Protein AF-A0A0B6YRT1-F1 (afdb_monomer_lite)

Sequence (205 aa):
NNITRLQVADVFASEQLQKNINEIREFANEVRSGGLKIYDGWTALNQSSNSIWSMILEDENLHDYYKYQNVTELLVPFSQISELVSRNYLRYRDSNNFLNVLGNHDNFLLRHLDKMVAEMKDVIDDSVLDTEFLKNNFLQLDVFHNEKGYEQVTQQATYNVFALFCDIGGTMALFLGASVLTLCELLDLGLHHAIYKLTHSDGIQ

Organism: NCBI:txid1028688

Structure (mmCIF, N/CA/C/O backbone):
data_AF-A0A0B6YRT1-F1
#
_entry.id   AF-A0A0B6YRT1-F1
#
loop_
_atom_site.group_PDB
_atom_site.id
_atom_site.type_symbol
_atom_site.label_atom_id
_atom_site.label_alt_id
_atom_site.label_comp_id
_atom_site.label_asym_id
_atom_site.label_entity_id
_atom_site.label_seq_id
_atom_site.pdbx_PDB_ins_code
_atom_site.Cartn_x
_atom_site.Cartn_y
_atom_site.Cartn_z
_atom_site.occupancy
_atom_site.B_iso_or_equiv
_atom_site.auth_seq_id
_atom_site.auth_comp_id
_atom_site.auth_asym_id
_atom_site.auth_atom_id
_atom_site.pdbx_PDB_model_num
ATOM 1 N N . ASN A 1 1 ? 5.432 -15.584 23.838 1.00 51.88 1 ASN A N 1
ATOM 2 C CA . ASN A 1 1 ? 4.894 -14.285 23.383 1.00 51.88 1 ASN A CA 1
ATOM 3 C C . ASN A 1 1 ? 3.656 -14.532 22.551 1.00 51.88 1 ASN A C 1
ATOM 5 O O . ASN A 1 1 ? 3.790 -15.102 21.479 1.00 51.88 1 ASN A O 1
ATOM 9 N N . ASN A 1 2 ? 2.476 -14.191 23.068 1.00 67.56 2 ASN A N 1
ATOM 10 C CA . ASN A 1 2 ? 1.218 -14.351 22.342 1.00 67.56 2 ASN A CA 1
ATOM 11 C C . ASN A 1 2 ? 0.798 -12.967 21.832 1.00 67.56 2 ASN A C 1
ATOM 13 O O . ASN A 1 2 ? 0.464 -12.108 22.643 1.00 67.56 2 ASN A O 1
ATOM 17 N N . ILE A 1 3 ? 0.928 -12.729 20.526 1.00 76.88 3 ILE A N 1
ATOM 18 C CA . ILE A 1 3 ? 0.565 -11.451 19.900 1.00 76.88 3 ILE A CA 1
ATOM 19 C C . ILE A 1 3 ? -0.940 -11.484 19.630 1.00 76.88 3 ILE A C 1
ATOM 21 O O . ILE A 1 3 ? -1.440 -12.451 19.054 1.00 76.88 3 ILE A O 1
ATOM 25 N N . THR A 1 4 ? -1.676 -10.461 20.062 1.00 85.56 4 THR A N 1
ATOM 26 C CA . THR A 1 4 ? -3.126 -10.390 19.828 1.00 85.56 4 THR A CA 1
ATOM 27 C C . THR A 1 4 ? -3.435 -9.880 18.420 1.00 85.56 4 THR A C 1
ATOM 29 O O . THR A 1 4 ? -2.633 -9.178 17.805 1.00 85.56 4 THR A O 1
ATOM 32 N N . ARG A 1 5 ? -4.628 -10.201 17.898 1.00 83.31 5 ARG A N 1
ATOM 33 C CA . ARG A 1 5 ? -5.081 -9.705 16.584 1.00 83.31 5 ARG A CA 1
ATOM 34 C C . ARG A 1 5 ? -5.070 -8.173 16.510 1.00 83.31 5 ARG A C 1
ATOM 36 O O . ARG A 1 5 ? -4.674 -7.632 15.488 1.00 83.31 5 ARG A O 1
ATOM 43 N N . LEU A 1 6 ? -5.419 -7.507 17.610 1.00 84.69 6 LEU A N 1
ATOM 44 C CA . LEU A 1 6 ? -5.379 -6.049 17.746 1.00 84.69 6 LEU A CA 1
ATOM 45 C C . LEU A 1 6 ? -3.964 -5.481 17.662 1.00 84.69 6 LEU A C 1
ATOM 47 O O . LEU A 1 6 ? -3.734 -4.530 16.932 1.00 84.69 6 LEU A O 1
ATOM 51 N N . GLN A 1 7 ? -2.996 -6.108 18.334 1.00 85.75 7 GLN A N 1
ATOM 52 C CA . GLN A 1 7 ? -1.596 -5.681 18.256 1.00 85.75 7 GLN A CA 1
ATOM 53 C C . GLN A 1 7 ? -1.036 -5.796 16.837 1.00 85.75 7 GLN A C 1
ATOM 55 O O . GLN A 1 7 ? -0.254 -4.953 16.411 1.00 85.75 7 GLN A O 1
ATOM 60 N N . VAL A 1 8 ? -1.429 -6.837 16.096 1.00 86.25 8 VAL A N 1
ATOM 61 C CA . VAL A 1 8 ? -1.070 -6.958 14.678 1.00 86.25 8 VAL A CA 1
ATOM 62 C C . VAL A 1 8 ? -1.741 -5.847 13.876 1.00 86.25 8 VAL A C 1
ATOM 64 O O . VAL A 1 8 ? -1.061 -5.161 13.117 1.00 86.25 8 VAL A O 1
ATOM 67 N N . ALA A 1 9 ? -3.043 -5.636 14.067 1.00 87.50 9 ALA A N 1
ATOM 68 C CA . ALA A 1 9 ? -3.795 -4.625 13.338 1.00 87.50 9 ALA A CA 1
ATOM 69 C C . ALA A 1 9 ? -3.224 -3.210 13.543 1.00 87.50 9 ALA A C 1
ATOM 71 O O . ALA A 1 9 ? -3.019 -2.502 12.559 1.00 87.50 9 ALA A O 1
ATOM 72 N N . ASP A 1 10 ? -2.848 -2.845 14.772 1.00 88.25 10 ASP A N 1
ATOM 73 C CA . ASP A 1 10 ? -2.193 -1.567 15.092 1.00 88.25 10 ASP A CA 1
ATOM 74 C C . ASP A 1 10 ? -0.885 -1.366 14.314 1.00 88.25 10 ASP A C 1
ATOM 76 O O . ASP A 1 10 ? -0.621 -0.284 13.786 1.00 88.25 10 ASP A O 1
ATOM 80 N N . VAL A 1 11 ? -0.065 -2.415 14.183 1.00 88.50 11 VAL A N 1
ATOM 81 C CA . VAL A 1 11 ? 1.175 -2.352 13.393 1.00 88.50 11 VAL A CA 1
ATOM 82 C C . VAL A 1 11 ? 0.866 -2.104 11.917 1.00 88.50 11 VAL A C 1
ATOM 84 O O . VAL A 1 11 ? 1.535 -1.288 11.280 1.00 88.50 11 VAL A O 1
ATOM 87 N N . PHE A 1 12 ? -0.159 -2.762 11.374 1.00 86.88 12 PHE A N 1
ATOM 88 C CA . PHE A 1 12 ? -0.580 -2.565 9.986 1.00 86.88 12 PHE A CA 1
ATOM 89 C C . PHE A 1 12 ? -1.245 -1.199 9.744 1.00 86.88 12 PHE A C 1
ATOM 91 O O . PHE A 1 12 ? -1.120 -0.640 8.657 1.0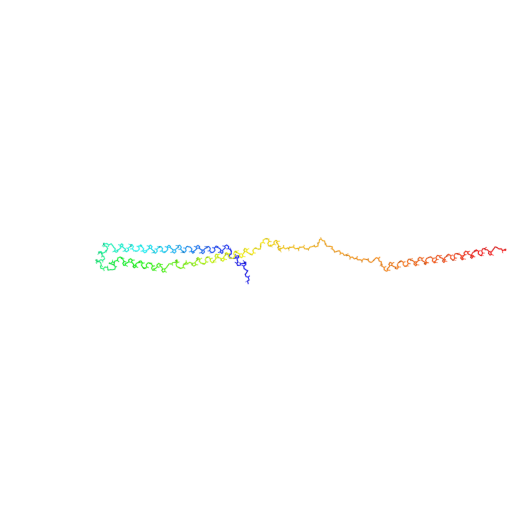0 86.88 12 PHE A O 1
ATOM 98 N N . ALA A 1 13 ? -1.919 -0.632 10.742 1.00 86.88 13 ALA A N 1
ATOM 99 C CA . ALA A 1 13 ? -2.519 0.696 10.655 1.00 86.88 13 ALA A CA 1
ATOM 100 C C . ALA A 1 13 ? -1.513 1.835 10.897 1.00 86.88 13 ALA A C 1
ATOM 102 O O . ALA A 1 13 ? -1.808 2.982 10.550 1.00 86.88 13 ALA A O 1
ATOM 103 N N . SER A 1 14 ? -0.334 1.523 11.448 1.00 91.56 14 SER A N 1
ATOM 104 C CA . SER A 1 14 ? 0.679 2.501 11.847 1.00 91.56 14 SER A CA 1
ATOM 105 C C . SER A 1 14 ? 1.127 3.437 10.716 1.00 91.56 14 SER A C 1
ATOM 107 O O . SER A 1 14 ? 1.276 3.044 9.554 1.00 91.56 14 SER A O 1
ATOM 109 N N . GLU A 1 15 ? 1.421 4.690 11.078 1.00 92.00 15 GLU A N 1
ATOM 110 C CA . GLU A 1 15 ? 1.955 5.692 10.145 1.00 92.00 15 GLU A CA 1
ATOM 111 C C . GLU A 1 15 ? 3.283 5.249 9.523 1.00 92.00 15 GLU A C 1
ATOM 113 O O . GLU A 1 15 ? 3.529 5.492 8.343 1.00 92.00 15 GLU A O 1
ATOM 118 N N . GLN A 1 16 ? 4.122 4.543 10.289 1.00 92.88 16 GLN A N 1
ATOM 119 C CA . GLN A 1 16 ? 5.404 4.041 9.802 1.00 92.88 16 GLN A CA 1
ATOM 120 C C . GLN A 1 16 ? 5.225 3.024 8.671 1.00 92.88 16 GLN A C 1
ATOM 122 O O . GLN A 1 16 ? 5.936 3.094 7.670 1.00 92.88 16 GLN A O 1
ATOM 127 N N . LEU A 1 17 ? 4.282 2.084 8.804 1.00 90.69 17 LEU A N 1
ATOM 128 C CA . LEU A 1 17 ? 4.034 1.098 7.755 1.00 90.69 17 LEU A CA 1
ATOM 129 C C . LEU A 1 17 ? 3.460 1.764 6.499 1.00 90.69 17 LEU A C 1
ATOM 131 O O . LEU A 1 17 ? 3.918 1.472 5.396 1.00 90.69 17 LEU A O 1
ATOM 135 N N . GLN A 1 18 ? 2.530 2.712 6.656 1.00 91.62 18 GLN A N 1
ATOM 136 C CA . GLN A 1 18 ? 2.009 3.489 5.525 1.00 91.62 18 GLN A CA 1
ATOM 137 C C . GLN A 1 18 ? 3.105 4.298 4.822 1.00 91.62 18 GLN A C 1
ATOM 139 O O . GLN A 1 18 ? 3.164 4.315 3.592 1.00 91.62 18 GLN A O 1
ATOM 144 N N . LYS A 1 19 ? 4.010 4.919 5.585 1.00 95.12 19 LYS A N 1
ATOM 145 C CA . LYS A 1 19 ? 5.176 5.621 5.043 1.00 95.12 19 LYS A CA 1
ATOM 146 C C . LYS A 1 19 ? 6.064 4.679 4.228 1.00 95.12 19 LYS A C 1
ATOM 148 O O . LYS A 1 19 ? 6.358 4.987 3.079 1.00 95.12 19 LYS A O 1
ATOM 153 N N . ASN A 1 20 ? 6.411 3.512 4.769 1.00 93.00 20 ASN A N 1
ATOM 154 C CA . ASN A 1 20 ? 7.234 2.525 4.064 1.00 93.00 20 ASN A CA 1
ATOM 155 C C . ASN A 1 20 ? 6.568 2.037 2.760 1.00 93.00 20 ASN A C 1
ATOM 157 O O . ASN A 1 20 ? 7.236 1.883 1.741 1.00 93.00 20 ASN A O 1
ATOM 161 N N . ILE A 1 21 ? 5.248 1.807 2.767 1.00 93.12 21 ILE A N 1
ATOM 162 C CA . ILE A 1 21 ? 4.493 1.435 1.556 1.00 93.12 21 ILE A CA 1
ATOM 163 C C . ILE A 1 21 ? 4.572 2.550 0.505 1.00 93.12 21 ILE A C 1
ATOM 165 O O . ILE A 1 21 ? 4.782 2.272 -0.678 1.00 93.12 21 ILE A O 1
ATOM 169 N N . ASN A 1 22 ? 4.431 3.808 0.925 1.00 94.12 22 ASN A N 1
ATOM 170 C CA . ASN A 1 22 ? 4.533 4.958 0.030 1.00 94.12 22 ASN A CA 1
ATOM 171 C C . ASN A 1 22 ? 5.944 5.112 -0.553 1.00 94.12 22 ASN A C 1
ATOM 173 O O . ASN A 1 22 ? 6.065 5.315 -1.757 1.00 94.12 22 ASN A O 1
ATOM 177 N N . GLU A 1 23 ? 6.996 4.928 0.245 1.00 95.75 23 GLU A N 1
ATOM 178 C CA . GLU A 1 23 ? 8.388 4.951 -0.231 1.00 95.75 23 GLU A CA 1
ATOM 179 C C . GLU A 1 23 ? 8.638 3.877 -1.305 1.00 95.75 23 GLU A C 1
ATOM 181 O O . GLU A 1 23 ? 9.228 4.158 -2.349 1.00 95.75 23 GLU A O 1
ATOM 186 N N . ILE A 1 24 ? 8.121 2.657 -1.111 1.00 92.00 24 ILE A N 1
ATOM 187 C CA . ILE A 1 24 ? 8.206 1.587 -2.120 1.00 92.00 24 ILE A CA 1
ATOM 188 C C . ILE A 1 24 ? 7.453 1.977 -3.399 1.00 92.00 24 ILE A C 1
ATOM 190 O O . ILE A 1 24 ? 7.932 1.718 -4.505 1.00 92.00 24 ILE A O 1
ATOM 194 N N . ARG A 1 25 ? 6.279 2.603 -3.268 1.00 93.31 25 ARG A N 1
ATOM 195 C CA . ARG A 1 25 ? 5.479 3.076 -4.406 1.00 93.31 25 ARG A CA 1
ATOM 196 C C . ARG A 1 25 ? 6.214 4.157 -5.200 1.00 93.31 25 ARG A C 1
ATOM 198 O O . ARG A 1 25 ? 6.220 4.108 -6.430 1.00 93.31 25 ARG A O 1
ATOM 205 N N . GLU A 1 26 ? 6.833 5.113 -4.518 1.00 93.81 26 GLU A N 1
ATOM 206 C CA . GLU A 1 26 ? 7.642 6.165 -5.137 1.00 93.81 26 GLU A CA 1
ATOM 207 C C . GLU A 1 26 ? 8.851 5.579 -5.865 1.00 93.81 26 GLU A C 1
ATOM 209 O O . GLU A 1 26 ? 9.038 5.860 -7.049 1.00 93.81 26 GLU A O 1
ATOM 214 N N . PHE A 1 27 ? 9.590 4.681 -5.212 1.00 91.50 27 PHE A N 1
ATOM 215 C CA . PHE A 1 27 ? 10.707 3.973 -5.828 1.00 91.50 27 PHE A CA 1
ATOM 216 C C . PHE A 1 27 ? 10.278 3.199 -7.083 1.00 91.50 27 PHE A C 1
ATOM 218 O O . PHE A 1 27 ? 10.896 3.332 -8.138 1.00 91.50 27 PHE A O 1
ATOM 225 N N . ALA A 1 28 ? 9.184 2.433 -7.022 1.00 89.50 28 ALA A N 1
ATOM 226 C CA . ALA A 1 28 ? 8.676 1.692 -8.178 1.00 89.50 28 ALA A CA 1
ATOM 227 C C . ALA A 1 28 ? 8.315 2.622 -9.351 1.00 89.50 28 ALA A C 1
ATOM 229 O O . ALA A 1 28 ? 8.616 2.325 -10.512 1.00 89.50 28 ALA A O 1
ATOM 230 N N . ASN A 1 29 ? 7.713 3.779 -9.058 1.00 89.69 29 ASN A N 1
ATOM 231 C CA . ASN A 1 29 ? 7.418 4.798 -10.062 1.00 89.69 29 ASN A CA 1
ATOM 232 C C . ASN A 1 29 ? 8.691 5.401 -10.669 1.00 89.69 29 ASN A C 1
ATOM 234 O O . ASN A 1 29 ? 8.750 5.601 -11.886 1.00 89.69 29 ASN A O 1
ATOM 238 N N . GLU A 1 30 ? 9.709 5.663 -9.851 1.00 91.06 30 GLU A N 1
ATOM 239 C CA . GLU A 1 30 ? 10.997 6.177 -10.307 1.00 91.06 30 GLU A CA 1
ATOM 240 C C . GLU A 1 30 ? 11.703 5.177 -11.224 1.00 91.06 30 GLU A C 1
ATOM 242 O O . GLU A 1 30 ? 12.105 5.549 -12.327 1.00 91.06 30 GLU A O 1
ATOM 247 N N . VAL A 1 31 ? 11.777 3.899 -10.840 1.00 88.25 31 VAL A N 1
ATOM 248 C CA . VAL A 1 31 ? 12.385 2.852 -11.675 1.00 88.25 31 VAL A CA 1
ATOM 249 C C . VAL A 1 31 ? 11.639 2.719 -13.005 1.00 88.25 31 VAL A C 1
ATOM 251 O O . VAL A 1 31 ? 12.273 2.590 -14.051 1.00 88.25 31 VAL A O 1
ATOM 254 N N . ARG A 1 32 ? 10.303 2.820 -13.010 1.00 88.25 32 ARG A N 1
ATOM 255 C CA . ARG A 1 32 ? 9.500 2.781 -14.244 1.00 88.25 32 ARG A CA 1
ATOM 256 C C . ARG A 1 32 ? 9.793 3.972 -15.156 1.00 88.25 32 ARG A C 1
ATOM 258 O O . ARG A 1 32 ? 10.016 3.798 -16.351 1.00 88.25 32 ARG A O 1
ATOM 265 N N . SER A 1 33 ? 9.832 5.175 -14.587 1.00 89.81 33 SER A N 1
ATOM 266 C CA . SER A 1 33 ? 10.186 6.404 -15.305 1.00 89.81 33 SER A CA 1
ATOM 267 C C . SER A 1 33 ? 11.617 6.345 -15.855 1.00 89.81 33 SER A C 1
ATOM 269 O O . SER A 1 33 ? 11.853 6.656 -17.022 1.00 89.81 33 SER A O 1
ATOM 271 N N . GLY A 1 34 ? 12.572 5.874 -15.052 1.00 89.88 34 GLY A N 1
ATOM 272 C CA . GLY A 1 34 ? 13.958 5.654 -15.463 1.00 89.88 34 GLY A CA 1
ATOM 273 C C . GLY A 1 34 ? 14.081 4.617 -16.581 1.00 89.88 34 GLY A C 1
ATOM 274 O O . GLY A 1 34 ? 14.783 4.854 -17.563 1.00 89.88 34 GLY A O 1
ATOM 275 N N . GLY A 1 35 ? 13.344 3.509 -16.483 1.00 88.81 35 GLY A N 1
ATOM 276 C CA . GLY A 1 35 ? 13.277 2.473 -17.513 1.00 88.81 35 GLY A CA 1
ATOM 277 C C . GLY A 1 35 ? 12.765 3.003 -18.854 1.00 88.81 35 GLY A C 1
ATOM 278 O O . GLY A 1 35 ? 13.361 2.701 -19.886 1.00 88.81 35 GLY A O 1
ATOM 279 N N . LEU A 1 36 ? 11.729 3.852 -18.846 1.00 89.56 36 LEU A N 1
ATOM 280 C CA . LEU A 1 36 ? 11.227 4.527 -20.052 1.00 89.56 36 LEU A CA 1
ATOM 281 C C . LEU A 1 36 ? 12.282 5.447 -20.671 1.00 89.56 36 LEU A C 1
ATOM 283 O O . LEU A 1 36 ? 12.538 5.361 -21.868 1.00 89.56 36 LEU A O 1
ATOM 287 N N . LYS A 1 37 ? 12.971 6.258 -19.858 1.00 91.12 37 LYS A N 1
ATOM 288 C CA . LYS A 1 37 ? 14.060 7.118 -20.349 1.00 91.12 37 LYS A CA 1
ATOM 289 C C . LYS A 1 37 ? 15.171 6.310 -21.023 1.00 91.12 37 LYS A C 1
ATOM 291 O O . LYS A 1 37 ? 15.682 6.721 -22.060 1.00 91.12 37 LYS A O 1
ATOM 296 N N . ILE A 1 38 ? 15.545 5.163 -20.453 1.00 89.88 38 ILE A N 1
ATOM 297 C CA . ILE A 1 38 ? 16.545 4.264 -21.049 1.00 89.88 38 ILE A CA 1
ATOM 298 C C . ILE A 1 38 ? 16.020 3.667 -22.362 1.00 89.88 38 ILE A C 1
ATOM 300 O O . ILE A 1 38 ? 16.751 3.629 -23.350 1.00 89.88 38 ILE A O 1
ATOM 304 N N . TYR A 1 39 ? 14.761 3.224 -22.391 1.00 90.56 39 TYR A N 1
ATOM 305 C CA . TYR A 1 39 ? 14.116 2.679 -23.587 1.00 90.56 39 TYR A CA 1
ATOM 306 C C . TYR A 1 39 ? 14.099 3.689 -24.748 1.00 90.56 39 TYR A C 1
ATOM 308 O O . TYR A 1 39 ? 14.484 3.359 -25.878 1.00 90.56 39 TYR A O 1
ATOM 316 N N . ASP A 1 40 ? 13.717 4.932 -24.458 1.00 91.56 40 ASP A N 1
ATOM 317 C CA . ASP A 1 40 ? 13.717 6.034 -25.419 1.00 91.56 40 ASP A CA 1
ATOM 318 C C . ASP A 1 40 ? 15.145 6.382 -25.852 1.00 91.56 40 ASP A C 1
ATOM 320 O O . ASP A 1 40 ? 15.405 6.560 -27.041 1.00 91.56 40 ASP A O 1
ATOM 324 N N . GLY A 1 41 ? 16.100 6.380 -24.915 1.00 92.00 41 GLY A N 1
ATOM 325 C CA . GLY A 1 41 ? 17.520 6.599 -25.188 1.00 92.00 41 GLY A CA 1
ATOM 326 C C . GLY A 1 41 ? 18.109 5.585 -26.172 1.00 92.00 41 GLY A C 1
ATOM 327 O O . GLY A 1 41 ? 18.769 5.975 -27.133 1.00 92.00 41 GLY A O 1
ATOM 328 N N . TRP A 1 42 ? 17.827 4.289 -26.004 1.00 92.06 42 TRP A N 1
ATOM 329 C CA . TRP A 1 42 ? 18.239 3.255 -26.964 1.00 92.06 42 TRP A CA 1
ATOM 330 C C . TRP A 1 42 ? 17.611 3.449 -28.344 1.00 92.06 42 TRP A C 1
ATOM 332 O O . TRP A 1 42 ? 18.270 3.244 -29.364 1.00 92.06 42 TRP A O 1
ATOM 342 N N . THR A 1 43 ? 16.344 3.859 -28.381 1.00 91.38 43 THR A N 1
ATOM 343 C CA . THR A 1 43 ? 15.629 4.129 -29.633 1.00 91.38 43 THR A CA 1
ATOM 344 C C . THR A 1 43 ? 16.236 5.333 -30.360 1.00 91.38 43 THR A C 1
ATOM 346 O O . THR A 1 43 ? 16.494 5.255 -31.562 1.00 91.38 43 THR A O 1
ATOM 349 N N . ALA A 1 44 ? 16.556 6.404 -29.630 1.00 94.50 44 ALA A N 1
ATOM 350 C CA . ALA A 1 44 ? 17.250 7.572 -30.160 1.00 94.50 44 ALA A CA 1
ATOM 351 C C . ALA A 1 44 ? 18.670 7.231 -30.643 1.00 94.50 44 ALA A C 1
ATOM 353 O O . ALA A 1 44 ? 19.071 7.659 -31.721 1.00 94.50 44 ALA A O 1
ATOM 354 N N . LEU A 1 45 ? 19.423 6.410 -29.901 1.00 94.25 45 LEU A N 1
ATOM 355 C CA . LEU A 1 45 ? 20.750 5.950 -30.323 1.00 94.25 45 LEU A CA 1
ATOM 356 C C . LEU A 1 45 ? 20.698 5.140 -31.620 1.00 94.25 45 LEU A C 1
ATOM 358 O O . LEU A 1 45 ? 21.549 5.335 -32.485 1.00 94.25 45 LEU A O 1
ATOM 362 N N . ASN A 1 46 ? 19.694 4.275 -31.783 1.00 94.19 46 ASN A N 1
ATOM 363 C CA . ASN A 1 46 ? 19.491 3.547 -33.032 1.00 94.19 46 ASN A CA 1
ATOM 364 C C . ASN A 1 46 ? 19.240 4.504 -34.211 1.00 94.19 46 ASN A C 1
ATOM 366 O O . ASN A 1 46 ? 19.828 4.346 -35.279 1.00 94.19 46 ASN A O 1
ATOM 370 N N . GLN A 1 47 ? 18.390 5.518 -34.024 1.00 94.50 47 GLN A N 1
ATOM 371 C CA . GLN A 1 47 ? 18.109 6.524 -35.056 1.00 94.50 47 GLN A CA 1
ATOM 372 C C . GLN A 1 47 ? 19.363 7.329 -35.416 1.00 94.50 47 GLN A C 1
ATOM 374 O O . GLN A 1 47 ? 19.696 7.449 -36.594 1.00 94.50 47 GLN A O 1
ATOM 379 N N . SER A 1 48 ? 20.101 7.810 -34.413 1.00 95.44 48 SER A N 1
ATOM 380 C CA . SER A 1 48 ? 21.356 8.538 -34.615 1.00 95.44 48 SER A CA 1
ATOM 381 C C . SER A 1 48 ? 22.409 7.681 -35.316 1.00 95.44 48 SER A C 1
ATOM 383 O O . SER A 1 48 ? 23.058 8.152 -36.243 1.00 95.44 48 SER A O 1
ATOM 385 N N . SER A 1 49 ? 22.557 6.409 -34.931 1.00 94.38 49 SER A N 1
ATOM 386 C CA . SER A 1 49 ? 23.493 5.492 -35.586 1.00 94.38 49 SER A CA 1
ATOM 387 C C . SER A 1 49 ? 23.116 5.249 -37.046 1.00 94.38 49 SER A C 1
ATOM 389 O O . SER A 1 49 ? 23.980 5.357 -37.910 1.00 94.38 49 SER A O 1
ATOM 391 N N . ASN A 1 50 ? 21.836 4.999 -37.344 1.00 94.44 50 ASN A N 1
ATOM 392 C CA . ASN A 1 50 ? 21.359 4.875 -38.723 1.00 94.44 50 ASN A CA 1
ATOM 393 C C . ASN A 1 50 ? 21.634 6.144 -39.542 1.00 94.44 50 ASN A C 1
ATOM 395 O O . ASN A 1 50 ? 22.094 6.038 -40.673 1.00 94.44 50 ASN A O 1
ATOM 399 N N . SER A 1 51 ? 21.409 7.328 -38.966 1.00 94.06 51 SER A N 1
ATOM 400 C CA . SER A 1 51 ? 21.697 8.601 -39.636 1.00 94.06 51 SER A CA 1
ATOM 401 C C . SER A 1 51 ? 23.190 8.805 -39.902 1.00 94.06 51 SER A C 1
ATOM 403 O O . SER A 1 51 ? 23.550 9.360 -40.933 1.00 94.06 51 SER A O 1
ATOM 405 N N . ILE A 1 52 ? 24.071 8.381 -38.992 1.00 92.50 52 ILE A N 1
ATOM 406 C CA . ILE A 1 52 ? 25.523 8.441 -39.214 1.00 92.50 52 ILE A CA 1
ATOM 407 C C . ILE A 1 52 ? 25.917 7.476 -40.336 1.00 92.50 52 ILE A C 1
ATOM 409 O O . ILE A 1 52 ? 26.685 7.840 -41.222 1.00 92.50 52 ILE A O 1
ATOM 413 N N . TRP A 1 53 ? 25.369 6.259 -40.334 1.00 91.44 53 TRP A N 1
ATOM 414 C CA . TRP A 1 53 ? 25.647 5.277 -41.380 1.00 91.44 53 TRP A CA 1
ATOM 415 C C . TRP A 1 53 ? 25.144 5.712 -42.754 1.00 91.44 53 TRP A C 1
ATOM 417 O O . TRP A 1 53 ? 25.846 5.469 -43.733 1.00 91.44 53 TRP A O 1
ATOM 427 N N . SER A 1 54 ? 23.993 6.384 -42.844 1.00 92.81 54 SER A N 1
ATOM 428 C CA . SER A 1 54 ? 23.521 6.934 -44.119 1.00 92.81 54 SER A CA 1
ATOM 429 C C . SER A 1 54 ? 24.466 8.025 -44.621 1.00 92.81 54 SER A C 1
ATOM 431 O O . SER A 1 54 ? 24.873 7.988 -45.773 1.00 92.81 54 SER A O 1
ATOM 433 N N . MET A 1 55 ? 24.921 8.930 -43.744 1.00 89.88 55 MET A N 1
ATOM 434 C CA . MET A 1 55 ? 25.907 9.957 -44.109 1.00 89.88 55 MET A CA 1
ATOM 435 C C . MET A 1 55 ? 27.228 9.361 -44.609 1.00 89.88 55 MET A C 1
ATOM 437 O O . MET A 1 55 ? 27.817 9.904 -45.531 1.00 89.88 55 MET A O 1
ATOM 441 N N . ILE A 1 56 ? 27.705 8.261 -44.019 1.00 88.31 56 ILE A N 1
ATOM 442 C CA . ILE A 1 56 ? 28.977 7.632 -44.416 1.00 88.31 56 ILE A CA 1
ATOM 443 C C . ILE A 1 56 ? 28.845 6.869 -45.740 1.00 88.31 56 ILE A C 1
ATOM 445 O O . ILE A 1 56 ? 29.744 6.926 -46.574 1.00 88.31 56 ILE A O 1
ATOM 449 N N . LEU A 1 57 ? 27.758 6.111 -45.912 1.00 87.25 57 LEU A N 1
ATOM 450 C CA . LEU A 1 57 ? 27.612 5.166 -47.025 1.00 87.25 57 LEU A CA 1
ATOM 451 C C . LEU A 1 57 ? 26.982 5.788 -48.274 1.00 87.25 57 LEU A C 1
ATOM 453 O O . LEU A 1 57 ? 27.185 5.272 -49.372 1.00 87.25 57 LEU A O 1
ATOM 457 N N . GLU A 1 58 ? 26.218 6.869 -48.120 1.00 87.06 58 GLU A N 1
ATOM 458 C CA . GLU A 1 58 ? 25.542 7.559 -49.226 1.00 87.06 58 GLU A CA 1
ATOM 459 C C . GLU A 1 58 ? 26.311 8.804 -49.715 1.00 87.06 58 GLU A C 1
ATOM 461 O O . GLU A 1 58 ? 25.876 9.449 -50.667 1.00 87.06 58 GLU A O 1
ATOM 466 N N . ASP A 1 59 ? 27.462 9.139 -49.114 1.00 89.81 59 ASP A N 1
ATOM 467 C CA . ASP A 1 59 ? 28.332 10.231 -49.577 1.00 89.81 59 ASP A CA 1
ATOM 468 C C . ASP A 1 59 ? 29.150 9.811 -50.810 1.00 89.81 59 ASP A C 1
ATOM 470 O O . ASP A 1 59 ? 29.993 8.908 -50.771 1.00 89.81 59 ASP A O 1
ATOM 474 N N . GLU A 1 60 ? 28.908 10.513 -51.917 1.00 82.25 60 GLU A N 1
ATOM 475 C CA . GLU A 1 60 ? 29.527 10.280 -53.222 1.00 82.25 60 GLU A CA 1
ATOM 476 C C . GLU A 1 60 ? 31.063 10.419 -53.193 1.00 82.25 60 GLU A C 1
ATOM 478 O O . GLU A 1 60 ? 31.767 9.606 -53.792 1.00 82.25 60 GLU A O 1
ATOM 483 N N . ASN A 1 61 ? 31.609 11.378 -52.435 1.00 84.62 61 ASN A N 1
ATOM 484 C CA . ASN A 1 61 ? 33.058 11.608 -52.371 1.00 84.62 61 ASN A CA 1
ATOM 485 C C . ASN A 1 61 ? 33.777 10.487 -51.612 1.00 84.62 61 ASN A C 1
ATOM 487 O O . ASN A 1 61 ? 34.891 10.086 -51.963 1.00 84.62 61 ASN A O 1
ATOM 491 N N . LEU A 1 62 ? 33.145 9.987 -50.549 1.00 84.00 62 LEU A N 1
ATOM 492 C CA . LEU A 1 62 ? 33.669 8.883 -49.750 1.00 84.00 62 LEU A CA 1
ATOM 493 C C . LEU A 1 62 ? 33.602 7.565 -50.525 1.00 84.00 62 LEU A C 1
ATOM 495 O O . LEU A 1 62 ? 34.537 6.766 -50.461 1.00 84.00 62 LEU A O 1
ATOM 499 N N . HIS A 1 63 ? 32.550 7.368 -51.319 1.00 84.94 63 HIS A N 1
ATOM 500 C CA . HIS A 1 63 ? 32.372 6.175 -52.137 1.00 84.94 63 HIS A CA 1
ATOM 501 C C . HIS A 1 63 ? 33.518 5.961 -53.144 1.00 84.94 63 HIS A C 1
ATOM 503 O O . HIS A 1 63 ? 34.070 4.858 -53.245 1.00 84.94 63 HIS A O 1
ATOM 509 N N . ASP A 1 64 ? 33.926 7.016 -53.853 1.00 85.31 64 ASP A N 1
ATOM 510 C CA . ASP A 1 64 ? 35.053 6.961 -54.792 1.00 85.31 64 ASP A CA 1
ATOM 511 C C . ASP A 1 64 ? 36.394 6.748 -54.077 1.00 85.31 64 ASP A C 1
ATOM 513 O O . ASP A 1 64 ? 37.245 5.980 -54.542 1.00 85.31 64 ASP A O 1
ATOM 517 N N . TYR A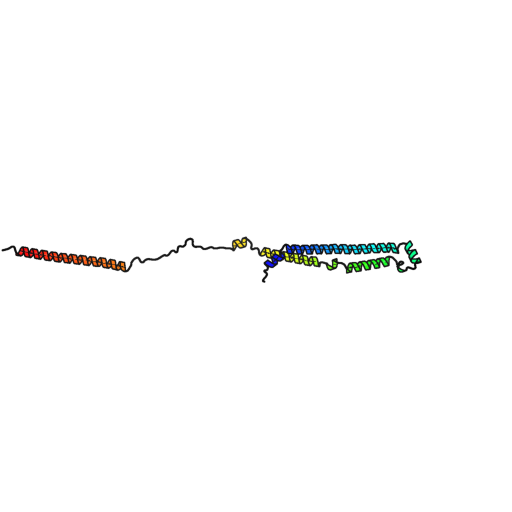 1 65 ? 36.567 7.349 -52.897 1.00 85.44 65 TYR A N 1
ATOM 518 C CA . TYR A 1 65 ? 37.740 7.129 -52.055 1.00 85.44 65 TYR A CA 1
ATOM 519 C C . TYR A 1 65 ? 37.856 5.669 -51.581 1.00 85.44 65 TYR A C 1
ATOM 521 O O . TYR A 1 65 ? 38.937 5.077 -51.660 1.00 85.44 65 TYR A O 1
ATOM 529 N N . TYR A 1 66 ? 36.757 5.052 -51.136 1.00 85.94 66 TYR A N 1
ATOM 530 C CA . TYR A 1 66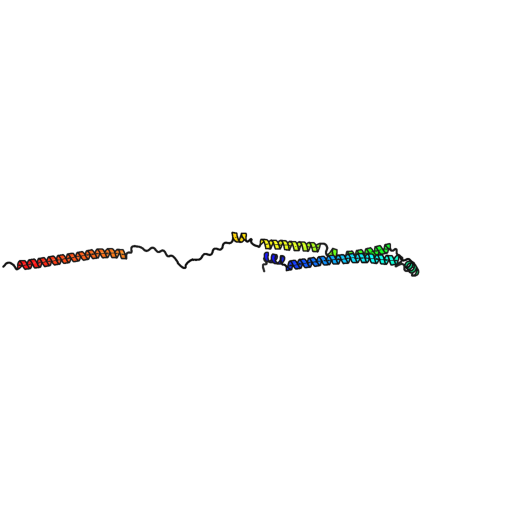 ? 36.744 3.653 -50.691 1.00 85.94 66 TYR A CA 1
ATOM 531 C C . TYR A 1 66 ? 37.068 2.676 -51.822 1.00 85.94 66 TYR A C 1
ATOM 533 O O . TYR A 1 66 ? 37.813 1.717 -51.605 1.00 85.94 66 TYR A O 1
ATOM 541 N N . LYS A 1 67 ? 36.587 2.950 -53.043 1.00 85.62 67 LYS A N 1
ATOM 542 C CA . LYS A 1 67 ? 36.969 2.195 -54.247 1.00 85.62 67 LYS A CA 1
ATOM 543 C C . LYS A 1 67 ? 38.465 2.288 -54.529 1.00 85.62 67 LYS A C 1
ATOM 545 O O . LYS A 1 67 ? 39.090 1.270 -54.811 1.00 85.62 67 LYS A O 1
ATOM 550 N N . TYR A 1 68 ? 39.046 3.483 -54.420 1.00 88.56 68 TYR A N 1
ATOM 551 C CA . TYR A 1 68 ? 40.481 3.689 -54.627 1.00 88.56 68 TYR A CA 1
ATOM 552 C C . TYR A 1 68 ? 41.341 2.967 -53.574 1.00 88.56 68 TYR A C 1
ATOM 554 O O . TYR A 1 68 ? 42.356 2.365 -53.915 1.00 88.56 68 TYR A O 1
ATOM 562 N N . GLN A 1 69 ? 40.922 2.981 -52.304 1.00 88.69 69 GLN A N 1
ATOM 563 C CA . GLN A 1 69 ? 41.622 2.317 -51.191 1.00 88.69 69 GLN A CA 1
ATOM 564 C C . GLN A 1 69 ? 41.341 0.807 -51.081 1.00 88.69 69 GLN A C 1
ATOM 566 O O . GLN A 1 69 ? 41.864 0.153 -50.180 1.00 88.69 69 GLN A O 1
ATOM 571 N N . ASN A 1 70 ? 40.527 0.239 -51.978 1.00 87.62 70 ASN A N 1
ATOM 572 C CA . ASN A 1 70 ? 40.125 -1.170 -51.965 1.00 87.62 70 ASN A CA 1
ATOM 573 C C . ASN A 1 70 ? 39.413 -1.603 -50.658 1.00 87.62 70 ASN A C 1
ATOM 575 O O . ASN A 1 70 ? 39.544 -2.745 -50.215 1.00 87.62 70 ASN A O 1
ATOM 579 N N . VAL A 1 71 ? 38.657 -0.690 -50.029 1.00 85.31 71 VAL A N 1
ATOM 580 C CA . VAL A 1 71 ? 37.892 -0.953 -48.797 1.00 85.31 71 VAL A CA 1
ATOM 581 C C . VAL A 1 71 ? 36.503 -1.466 -49.167 1.00 85.31 71 VAL A C 1
ATOM 583 O O . VAL A 1 71 ? 35.591 -0.695 -49.450 1.00 85.31 71 VAL A O 1
ATOM 586 N N . THR A 1 72 ? 36.323 -2.786 -49.160 1.00 83.81 72 THR A N 1
ATOM 587 C CA . THR A 1 72 ? 35.060 -3.423 -49.572 1.00 83.81 72 THR A CA 1
ATOM 588 C C . THR A 1 72 ? 33.959 -3.363 -48.511 1.00 83.81 72 THR A C 1
ATOM 590 O O . THR A 1 72 ? 32.783 -3.430 -48.852 1.00 83.81 72 THR A O 1
ATOM 593 N N . GLU A 1 73 ? 34.317 -3.217 -47.232 1.00 82.62 73 GLU A N 1
ATOM 594 C CA . GLU A 1 73 ? 33.369 -3.205 -46.102 1.00 82.62 73 GLU A CA 1
ATOM 595 C C . GLU A 1 73 ? 32.426 -1.991 -46.112 1.00 82.62 73 GLU A C 1
ATOM 597 O O . GLU A 1 73 ? 31.290 -2.090 -45.654 1.00 82.62 73 GLU A O 1
ATOM 602 N N . LEU A 1 74 ? 32.873 -0.862 -46.672 1.00 82.75 74 LEU A N 1
ATOM 603 C CA . LEU A 1 74 ? 32.122 0.400 -46.733 1.00 82.75 74 LEU A CA 1
ATOM 604 C C . LEU A 1 74 ? 31.425 0.627 -48.086 1.00 82.75 74 LEU A C 1
ATOM 606 O O . LEU A 1 74 ? 30.828 1.673 -48.308 1.00 82.75 74 LEU A O 1
ATOM 610 N N . LEU A 1 75 ? 31.479 -0.355 -48.993 1.00 83.62 75 LEU A N 1
ATOM 611 C CA . LEU A 1 75 ? 30.790 -0.325 -50.292 1.00 83.62 75 LEU A CA 1
ATOM 612 C C . LEU A 1 75 ? 29.459 -1.103 -50.270 1.00 83.62 75 LEU A C 1
ATOM 614 O O . LEU A 1 75 ? 28.847 -1.337 -51.313 1.00 83.62 75 LEU A O 1
ATOM 618 N N . VAL A 1 76 ? 29.020 -1.531 -49.083 1.00 85.69 76 VAL A N 1
ATOM 619 C CA . VAL A 1 76 ? 27.773 -2.275 -48.867 1.00 85.69 76 VAL A CA 1
ATOM 620 C C . VAL A 1 76 ? 26.568 -1.322 -48.941 1.00 85.69 76 VAL A C 1
ATOM 622 O O . VAL A 1 76 ? 26.654 -0.202 -48.436 1.00 85.69 76 VAL A O 1
ATOM 625 N N . PRO A 1 77 ? 25.418 -1.741 -49.511 1.00 89.44 77 PRO A N 1
ATOM 626 C CA . PRO A 1 77 ? 24.214 -0.914 -49.525 1.00 89.44 77 PRO A CA 1
ATOM 627 C C . PRO A 1 77 ? 23.755 -0.522 -48.113 1.00 89.44 77 PRO A C 1
ATOM 629 O O . PRO A 1 77 ? 23.631 -1.386 -47.238 1.00 89.44 77 PRO A O 1
ATOM 632 N N . PHE A 1 78 ? 23.408 0.756 -47.917 1.00 89.69 78 PHE A N 1
ATOM 633 C CA . PHE A 1 78 ? 22.928 1.281 -46.631 1.00 89.69 78 PHE A CA 1
ATOM 634 C C . PHE A 1 78 ? 21.747 0.480 -46.063 1.00 89.69 78 PHE A C 1
ATOM 636 O O . PHE A 1 78 ? 21.695 0.245 -44.860 1.00 89.69 78 PHE A O 1
ATOM 643 N N . SER A 1 79 ? 20.844 -0.023 -46.911 1.00 90.56 79 SER A N 1
ATOM 644 C CA . SER A 1 79 ? 19.694 -0.831 -46.481 1.00 90.56 79 SER A CA 1
ATOM 645 C C . SER A 1 79 ? 20.087 -2.060 -45.653 1.00 90.56 79 SER A C 1
ATOM 647 O O . SER A 1 79 ? 19.433 -2.358 -44.654 1.00 90.56 79 SER A O 1
ATOM 649 N N . GLN A 1 80 ? 21.181 -2.741 -46.012 1.00 90.38 80 GLN A N 1
ATOM 650 C CA . GLN A 1 80 ? 21.658 -3.921 -45.285 1.00 90.38 80 GLN A CA 1
ATOM 651 C C . GLN A 1 80 ? 22.257 -3.538 -43.928 1.00 90.38 80 GLN A C 1
ATOM 653 O O . GLN A 1 80 ? 22.016 -4.210 -42.922 1.00 90.38 80 GLN A O 1
ATOM 658 N N . ILE A 1 81 ? 23.014 -2.438 -43.892 1.00 90.31 81 ILE A N 1
ATOM 659 C CA . ILE A 1 81 ? 23.627 -1.922 -42.665 1.00 90.31 81 ILE A CA 1
ATOM 660 C C . ILE A 1 81 ? 22.553 -1.392 -41.718 1.00 90.31 81 ILE A C 1
ATOM 662 O O . ILE A 1 81 ? 22.558 -1.745 -40.542 1.00 90.31 81 ILE A O 1
ATOM 666 N N . SER A 1 82 ? 21.588 -0.626 -42.223 1.00 92.44 82 SER A N 1
ATOM 667 C CA . SER A 1 82 ? 20.488 -0.082 -41.430 1.00 92.44 82 SER A CA 1
ATOM 668 C C . SER A 1 82 ? 19.651 -1.176 -40.768 1.00 92.44 82 SER A C 1
ATOM 670 O O . SER A 1 82 ? 19.324 -1.081 -39.580 1.00 92.44 82 SER A O 1
ATOM 672 N N . GLU A 1 83 ? 19.349 -2.254 -41.496 1.00 93.69 83 GLU A N 1
ATOM 673 C CA . GLU A 1 83 ? 18.627 -3.393 -40.935 1.00 93.69 83 GLU A CA 1
ATOM 674 C C . GLU A 1 83 ? 19.460 -4.112 -39.863 1.00 93.69 83 GLU A C 1
ATOM 676 O O .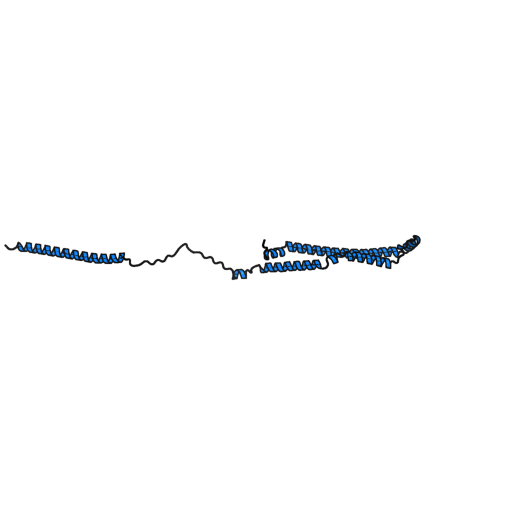 GLU A 1 83 ? 18.954 -4.424 -38.784 1.00 93.69 83 GLU A O 1
ATOM 681 N N . LEU A 1 84 ? 20.749 -4.358 -40.120 1.00 92.50 84 LEU A N 1
ATOM 682 C CA . LEU A 1 84 ? 21.645 -5.001 -39.157 1.00 92.50 84 LEU A CA 1
ATOM 683 C C . LEU A 1 84 ? 21.781 -4.180 -37.868 1.00 92.50 84 LEU A C 1
ATOM 685 O O . LEU A 1 84 ? 21.622 -4.723 -36.773 1.00 92.50 84 LEU A O 1
ATOM 689 N N . VAL A 1 85 ? 22.045 -2.880 -38.006 1.00 92.12 85 VAL A N 1
ATOM 690 C CA . VAL A 1 85 ? 22.173 -1.922 -36.904 1.00 92.12 85 VAL A CA 1
ATOM 691 C C . VAL A 1 85 ? 20.879 -1.904 -36.101 1.00 92.12 85 VAL A C 1
ATOM 693 O O . VAL A 1 85 ? 20.899 -2.200 -34.906 1.00 92.12 85 VAL A O 1
ATOM 696 N N . SER A 1 86 ? 19.743 -1.691 -36.764 1.00 94.00 86 SER A N 1
ATOM 697 C CA . SER A 1 86 ? 18.439 -1.646 -36.102 1.00 94.00 86 SER A CA 1
ATOM 698 C C . SER A 1 86 ? 18.119 -2.941 -35.362 1.00 94.00 86 SER A C 1
ATOM 700 O O . SER A 1 86 ? 17.715 -2.896 -34.202 1.00 94.00 86 SER A O 1
ATOM 702 N N . ARG A 1 87 ? 18.362 -4.108 -35.971 1.00 95.12 87 ARG A N 1
ATOM 703 C CA . ARG A 1 87 ? 18.148 -5.404 -35.306 1.00 95.12 87 ARG A CA 1
ATOM 704 C C . ARG A 1 87 ? 19.023 -5.572 -34.069 1.00 95.12 87 ARG A C 1
ATOM 706 O O . ARG A 1 87 ? 18.524 -6.031 -33.043 1.00 95.12 87 ARG A O 1
ATOM 713 N N . ASN A 1 88 ? 20.297 -5.187 -34.135 1.00 93.88 88 ASN A N 1
ATOM 714 C CA . ASN A 1 88 ? 21.195 -5.266 -32.985 1.00 93.88 88 ASN A CA 1
ATOM 715 C C . ASN A 1 88 ? 20.720 -4.352 -31.851 1.00 93.88 88 ASN A C 1
ATOM 717 O O . ASN A 1 88 ? 20.560 -4.819 -30.724 1.00 93.88 88 ASN A O 1
ATOM 721 N N . TYR A 1 89 ? 20.424 -3.086 -32.149 1.00 92.88 89 TYR A N 1
ATOM 722 C CA . TYR A 1 89 ? 19.920 -2.132 -31.160 1.00 92.88 89 TYR A CA 1
ATOM 723 C C . TYR A 1 89 ? 18.627 -2.613 -30.495 1.00 92.88 89 TYR A C 1
ATOM 725 O O . TYR A 1 89 ? 18.540 -2.613 -29.267 1.00 92.88 89 TYR A O 1
ATOM 733 N N . LEU A 1 90 ? 17.650 -3.078 -31.281 1.00 91.56 90 LEU A N 1
ATOM 734 C CA . LEU A 1 90 ? 16.393 -3.621 -30.758 1.00 91.56 90 LEU A CA 1
ATOM 735 C C . LEU A 1 90 ? 16.644 -4.838 -29.861 1.00 91.56 90 LEU A C 1
ATOM 737 O O . LEU A 1 90 ? 16.135 -4.891 -28.746 1.00 91.56 90 LEU A O 1
ATOM 741 N N . ARG A 1 91 ? 17.503 -5.771 -30.291 1.00 92.06 91 ARG A N 1
ATOM 742 C CA . ARG A 1 91 ? 17.854 -6.961 -29.507 1.00 92.06 91 ARG A CA 1
ATOM 743 C C . ARG A 1 91 ? 18.463 -6.599 -28.153 1.00 92.06 91 ARG A C 1
ATOM 745 O O . ARG A 1 91 ? 18.052 -7.162 -27.137 1.00 92.06 91 ARG A O 1
ATOM 752 N N . TYR A 1 92 ? 19.441 -5.692 -28.123 1.00 88.62 92 TYR A N 1
ATOM 753 C CA . TYR A 1 92 ? 20.083 -5.279 -26.872 1.00 88.62 92 TYR A CA 1
ATOM 754 C C . TYR A 1 92 ? 19.128 -4.494 -25.974 1.00 88.62 92 TYR A C 1
ATOM 756 O O . TYR A 1 92 ? 19.094 -4.750 -24.772 1.00 88.62 92 TYR A O 1
ATOM 764 N N . ARG A 1 93 ? 18.319 -3.594 -26.539 1.00 89.69 93 ARG A N 1
ATOM 765 C CA . ARG A 1 93 ? 17.299 -2.847 -25.796 1.00 89.69 93 ARG A CA 1
ATOM 766 C C . ARG A 1 93 ? 16.284 -3.786 -25.147 1.00 89.69 93 ARG A C 1
ATOM 768 O O . ARG A 1 93 ? 16.057 -3.694 -23.946 1.00 89.69 93 ARG A O 1
ATOM 775 N N . ASP A 1 94 ? 15.705 -4.702 -25.919 1.00 88.62 94 ASP A N 1
ATOM 776 C CA . ASP A 1 94 ? 14.625 -5.576 -25.452 1.00 88.62 94 ASP A CA 1
ATOM 777 C C . ASP A 1 94 ? 15.127 -6.604 -24.426 1.00 88.62 94 ASP A C 1
ATOM 779 O O . ASP A 1 94 ? 14.430 -6.896 -23.453 1.00 88.62 94 ASP A O 1
ATOM 783 N N . SER A 1 95 ? 16.369 -7.083 -24.579 1.00 86.50 95 SER A N 1
ATOM 784 C CA . SER A 1 95 ? 17.012 -7.982 -23.604 1.00 86.50 95 SER A CA 1
ATOM 785 C C . SER A 1 95 ? 17.327 -7.296 -22.268 1.00 86.50 95 SER A C 1
ATOM 787 O O . SER A 1 95 ? 17.421 -7.971 -21.249 1.00 86.50 95 SER A O 1
ATOM 789 N N . ASN A 1 96 ? 17.490 -5.969 -22.262 1.00 82.31 96 ASN A N 1
ATOM 790 C CA . ASN A 1 96 ? 17.822 -5.173 -21.075 1.00 82.31 96 ASN A CA 1
ATOM 791 C C . ASN A 1 96 ? 16.669 -4.248 -20.652 1.00 82.31 96 ASN A C 1
ATOM 793 O O . ASN A 1 96 ? 16.882 -3.248 -19.966 1.00 82.31 96 ASN A O 1
ATOM 797 N N . ASN A 1 97 ? 15.439 -4.547 -21.077 1.00 83.75 97 ASN A N 1
ATOM 798 C CA . ASN A 1 97 ? 14.298 -3.698 -20.778 1.00 83.75 97 ASN A CA 1
ATOM 799 C C . ASN A 1 97 ? 13.866 -3.849 -19.308 1.00 83.75 97 ASN A C 1
ATOM 801 O O . ASN A 1 97 ? 13.171 -4.798 -18.940 1.00 83.75 97 ASN A O 1
ATOM 805 N N . PHE A 1 98 ? 14.226 -2.868 -18.479 1.00 78.56 98 PHE A N 1
ATOM 806 C CA . PHE A 1 98 ? 13.850 -2.802 -17.062 1.00 78.56 98 PHE A CA 1
ATOM 807 C C . PHE A 1 98 ? 12.333 -2.798 -16.822 1.00 78.56 98 PHE A C 1
ATOM 809 O O . PHE A 1 98 ? 11.876 -3.245 -15.770 1.00 78.56 98 PHE A O 1
ATOM 816 N N . LEU A 1 99 ? 11.537 -2.357 -17.801 1.00 79.88 99 LEU A N 1
ATOM 817 C CA . LEU A 1 99 ? 10.076 -2.365 -17.703 1.00 79.88 99 LEU A CA 1
ATOM 818 C C . LEU A 1 99 ? 9.517 -3.790 -17.644 1.00 79.88 99 LEU A C 1
ATOM 820 O O . LEU A 1 99 ? 8.510 -4.015 -16.980 1.00 79.88 99 LEU A O 1
ATOM 824 N N . ASN A 1 100 ? 10.188 -4.760 -18.274 1.00 79.44 100 ASN A N 1
ATOM 825 C CA . ASN A 1 100 ? 9.786 -6.166 -18.214 1.00 79.44 100 ASN A CA 1
ATOM 826 C C . ASN A 1 100 ? 10.077 -6.785 -16.841 1.00 79.44 100 ASN A C 1
ATOM 828 O O . ASN A 1 100 ? 9.329 -7.650 -16.393 1.00 79.44 100 ASN A O 1
ATOM 832 N N . VAL A 1 101 ? 11.147 -6.336 -16.172 1.00 71.94 101 VAL A N 1
ATOM 833 C CA . VAL A 1 101 ? 11.537 -6.814 -14.835 1.00 71.94 101 VAL A CA 1
ATOM 834 C C . VAL A 1 101 ? 10.532 -6.355 -13.781 1.00 71.94 101 VAL A C 1
ATOM 836 O O . VAL A 1 101 ? 10.121 -7.148 -12.938 1.00 71.94 101 VAL A O 1
ATOM 839 N N . LEU A 1 102 ? 10.098 -5.092 -13.847 1.00 74.38 102 LEU A N 1
ATOM 840 C CA . LEU A 1 102 ? 9.016 -4.586 -12.998 1.00 74.38 102 LEU A CA 1
ATOM 841 C C . LEU A 1 102 ? 7.669 -5.222 -13.377 1.00 74.38 102 LEU A C 1
ATOM 843 O O . LEU A 1 102 ? 6.937 -5.735 -12.524 1.00 74.38 102 LEU A O 1
ATOM 847 N N . GLY A 1 103 ? 7.349 -5.234 -14.672 1.00 77.31 103 GLY A N 1
ATOM 848 C CA . GLY A 1 103 ? 6.070 -5.713 -15.179 1.00 77.31 103 GLY A CA 1
ATOM 849 C C . GLY A 1 103 ? 4.894 -5.043 -14.462 1.00 77.31 103 GLY A C 1
ATOM 850 O O . GLY A 1 103 ? 4.845 -3.823 -14.344 1.00 77.31 103 GLY A O 1
ATOM 851 N N . ASN A 1 104 ? 3.951 -5.861 -13.984 1.00 80.12 104 ASN A N 1
ATOM 852 C CA . ASN A 1 104 ? 2.812 -5.424 -13.164 1.00 80.12 104 ASN A CA 1
ATOM 853 C C . ASN A 1 104 ? 2.892 -5.954 -11.715 1.00 80.12 104 ASN A C 1
ATOM 855 O O . ASN A 1 104 ? 1.890 -5.979 -10.997 1.00 80.12 104 ASN A O 1
ATOM 859 N N . HIS A 1 105 ? 4.060 -6.458 -11.306 1.00 83.19 105 HIS A N 1
ATOM 860 C CA . HIS A 1 105 ? 4.249 -7.124 -10.015 1.00 83.19 105 HIS A CA 1
ATOM 861 C C . HIS A 1 105 ? 4.273 -6.125 -8.855 1.00 83.19 105 HIS A C 1
ATOM 863 O O . HIS A 1 105 ? 3.742 -6.416 -7.785 1.00 83.19 105 HIS A O 1
ATOM 869 N N . ASP A 1 106 ? 4.831 -4.935 -9.083 1.00 84.75 106 ASP A N 1
ATOM 870 C CA . ASP A 1 106 ? 4.821 -3.807 -8.150 1.00 84.75 106 ASP A CA 1
ATOM 871 C C . ASP A 1 106 ? 3.386 -3.374 -7.822 1.00 84.75 106 ASP A C 1
ATOM 873 O O . ASP A 1 106 ? 3.003 -3.305 -6.656 1.00 84.75 106 ASP A O 1
ATOM 877 N N . ASN A 1 107 ? 2.548 -3.180 -8.843 1.00 87.62 107 ASN A N 1
ATOM 878 C CA . ASN A 1 107 ? 1.136 -2.850 -8.660 1.00 87.62 107 ASN A CA 1
ATOM 879 C C . ASN A 1 107 ? 0.370 -3.960 -7.936 1.00 87.62 107 ASN A C 1
ATOM 881 O O . ASN A 1 107 ? -0.500 -3.666 -7.118 1.00 87.62 107 ASN A O 1
ATOM 885 N N . PHE A 1 108 ? 0.658 -5.227 -8.240 1.00 91.44 108 PHE A N 1
ATOM 886 C CA . PHE A 1 108 ? 0.028 -6.357 -7.560 1.00 91.44 108 PHE A CA 1
ATOM 887 C C . PHE A 1 108 ? 0.378 -6.367 -6.067 1.00 91.44 108 PHE A C 1
ATOM 889 O O . PHE A 1 108 ? -0.523 -6.391 -5.230 1.00 91.44 108 PHE A O 1
ATOM 896 N N . LEU A 1 109 ? 1.668 -6.266 -5.735 1.00 90.88 109 LEU A N 1
ATOM 897 C CA . LEU A 1 109 ? 2.149 -6.191 -4.357 1.00 90.88 109 LEU A CA 1
ATOM 898 C C . LEU A 1 109 ? 1.508 -5.018 -3.604 1.00 90.88 109 LEU A C 1
ATOM 900 O O . LEU A 1 109 ? 0.930 -5.220 -2.539 1.00 90.88 109 LEU A O 1
ATOM 904 N N . LEU A 1 110 ? 1.573 -3.809 -4.170 1.00 91.88 110 LEU A N 1
ATOM 905 C CA . LEU A 1 110 ? 1.054 -2.596 -3.534 1.00 91.88 110 LEU A CA 1
ATOM 906 C C . LEU A 1 110 ? -0.455 -2.682 -3.293 1.00 91.88 110 LEU A C 1
ATOM 908 O O . LEU A 1 110 ? -0.906 -2.366 -2.199 1.00 91.88 110 LEU A O 1
ATOM 912 N N . ARG A 1 111 ? -1.230 -3.204 -4.252 1.00 93.75 111 ARG A N 1
ATOM 913 C CA . ARG A 1 111 ? -2.677 -3.419 -4.074 1.00 93.75 111 ARG A CA 1
ATOM 914 C C . ARG A 1 111 ? -2.988 -4.397 -2.949 1.00 93.75 111 ARG A C 1
ATOM 916 O O . ARG A 1 111 ? -3.941 -4.183 -2.204 1.00 93.75 111 ARG A O 1
ATOM 923 N N . HIS A 1 112 ? -2.220 -5.477 -2.833 1.00 93.50 112 HIS A N 1
ATOM 924 C CA . HIS A 1 112 ? -2.408 -6.437 -1.750 1.00 93.50 112 HIS A CA 1
ATOM 925 C C . HIS A 1 112 ? -2.037 -5.847 -0.392 1.00 93.50 112 HIS A C 1
ATOM 927 O O . HIS A 1 112 ? -2.776 -6.060 0.566 1.00 93.50 112 HIS A O 1
ATOM 933 N N . LEU A 1 113 ? -0.959 -5.064 -0.315 1.00 93.00 113 LEU A N 1
ATOM 934 C CA . LEU A 1 113 ? -0.591 -4.344 0.903 1.00 93.00 113 LEU A CA 1
ATOM 935 C C . LEU A 1 113 ? -1.668 -3.328 1.298 1.00 93.00 113 LEU A C 1
ATOM 937 O O . LEU A 1 113 ? -2.105 -3.335 2.445 1.00 93.00 113 LEU A O 1
ATOM 941 N N . ASP A 1 114 ? -2.161 -2.529 0.351 1.00 93.31 114 ASP A N 1
ATOM 942 C CA . ASP A 1 114 ? -3.244 -1.569 0.588 1.00 93.31 114 ASP A CA 1
ATOM 943 C C . ASP A 1 114 ? -4.514 -2.281 1.094 1.00 93.31 114 ASP A C 1
ATOM 945 O O . ASP A 1 114 ? -5.155 -1.823 2.040 1.00 93.31 114 ASP A O 1
ATOM 949 N N . LYS A 1 115 ? -4.845 -3.447 0.520 1.00 94.44 115 LYS A N 1
ATOM 950 C CA . LYS A 1 115 ? -5.972 -4.274 0.970 1.00 94.44 115 LYS A CA 1
ATOM 951 C C . LYS A 1 115 ? -5.773 -4.802 2.393 1.00 94.44 115 LYS A C 1
ATOM 953 O O . LYS A 1 115 ? -6.694 -4.707 3.195 1.00 94.44 115 LYS A O 1
ATOM 958 N N . MET A 1 116 ? -4.590 -5.323 2.723 1.00 90.62 116 MET A N 1
ATOM 959 C CA . MET A 1 116 ? -4.289 -5.803 4.078 1.00 90.62 116 MET A CA 1
ATOM 960 C C . MET A 1 116 ? -4.377 -4.675 5.109 1.00 90.62 116 MET A C 1
ATOM 962 O O . MET A 1 116 ? -4.933 -4.872 6.184 1.00 90.62 116 MET A O 1
ATOM 966 N N . VAL A 1 117 ? -3.874 -3.481 4.781 1.00 92.38 117 VAL A N 1
ATOM 967 C CA . VAL A 1 117 ? -3.993 -2.301 5.652 1.00 92.38 117 VAL A CA 1
ATOM 968 C C . VAL A 1 117 ? -5.459 -1.911 5.848 1.00 92.38 117 VAL A C 1
ATOM 970 O O . VAL A 1 117 ? -5.854 -1.592 6.967 1.00 92.38 117 VAL A O 1
ATOM 973 N N . ALA A 1 118 ? -6.275 -1.952 4.791 1.00 91.94 118 ALA A N 1
ATOM 974 C CA . ALA A 1 118 ? -7.702 -1.655 4.882 1.00 91.94 118 ALA A CA 1
ATOM 975 C C . ALA A 1 118 ? -8.451 -2.665 5.767 1.00 91.94 118 ALA A C 1
ATOM 977 O O . ALA A 1 118 ? -9.188 -2.256 6.658 1.00 91.94 118 ALA A O 1
ATOM 978 N N . GLU A 1 119 ? -8.211 -3.965 5.579 1.00 91.00 119 GLU A N 1
ATOM 979 C CA . GLU A 1 119 ? -8.808 -5.023 6.407 1.00 91.00 119 GLU A CA 1
ATOM 980 C C . GLU A 1 119 ? -8.388 -4.908 7.879 1.00 91.00 119 GLU A C 1
ATOM 982 O O . GLU A 1 119 ? -9.196 -5.106 8.778 1.00 91.00 119 GLU A O 1
ATOM 987 N N . MET A 1 120 ? -7.132 -4.551 8.154 1.00 89.56 120 MET A N 1
ATOM 988 C CA . MET A 1 120 ? -6.666 -4.367 9.531 1.00 89.56 120 MET A CA 1
ATOM 989 C C . MET A 1 120 ? -7.266 -3.122 10.191 1.00 89.56 120 MET A C 1
ATOM 991 O O . MET A 1 120 ? -7.559 -3.161 11.382 1.00 89.56 120 MET A O 1
ATOM 995 N N . LYS A 1 121 ? -7.494 -2.038 9.439 1.00 89.12 121 LYS A N 1
ATOM 996 C CA . LYS A 1 121 ? -8.211 -0.859 9.952 1.00 89.12 121 LYS A CA 1
ATOM 997 C C . LYS A 1 121 ? -9.647 -1.194 10.345 1.00 89.12 121 LYS A C 1
ATOM 999 O O . LYS A 1 121 ? -10.086 -0.749 11.396 1.00 89.12 121 LYS A O 1
ATOM 1004 N N . ASP A 1 122 ? -10.326 -2.011 9.547 1.00 88.94 122 ASP A N 1
ATOM 1005 C CA . ASP A 1 122 ? -11.679 -2.496 9.841 1.00 88.94 122 ASP A CA 1
ATOM 1006 C C . ASP A 1 122 ? -11.714 -3.318 11.142 1.00 88.94 122 ASP A C 1
ATOM 1008 O O . ASP A 1 122 ? -12.565 -3.106 11.996 1.00 88.94 122 ASP A O 1
ATOM 1012 N N . VAL A 1 123 ? -10.710 -4.176 11.369 1.00 86.62 123 VAL A N 1
ATOM 1013 C CA . VAL A 1 123 ? -10.568 -4.930 12.631 1.00 86.62 123 VAL A CA 1
ATOM 1014 C C . VAL A 1 123 ? -10.357 -4.018 13.844 1.00 86.62 123 VAL A C 1
ATOM 1016 O O . VAL A 1 123 ? -10.814 -4.351 14.938 1.00 86.62 123 VAL A O 1
ATOM 1019 N N . ILE A 1 124 ? -9.643 -2.899 13.689 1.00 85.19 124 ILE A N 1
ATOM 1020 C CA . ILE A 1 124 ? -9.491 -1.916 14.772 1.00 85.19 124 ILE A CA 1
ATOM 1021 C C . ILE A 1 124 ? -10.828 -1.227 15.030 1.00 85.19 124 ILE A C 1
ATOM 1023 O O . ILE A 1 124 ? -11.224 -1.131 16.188 1.00 85.19 124 ILE A O 1
ATOM 1027 N N . ASP A 1 125 ? -11.526 -0.791 13.984 1.00 86.00 125 ASP A N 1
ATOM 1028 C CA . ASP A 1 125 ? -12.817 -0.106 14.104 1.00 86.00 125 ASP A CA 1
ATOM 1029 C C . ASP A 1 125 ? -13.863 -0.999 14.795 1.00 86.00 125 ASP A C 1
ATOM 1031 O O . ASP A 1 125 ? -14.472 -0.588 15.778 1.00 86.00 125 ASP A O 1
ATOM 1035 N N . ASP A 1 126 ? -13.952 -2.273 14.399 1.00 82.31 126 ASP A N 1
ATOM 1036 C CA . ASP A 1 126 ? -14.836 -3.277 15.014 1.00 82.31 126 ASP A CA 1
ATOM 1037 C C . ASP A 1 126 ? -14.475 -3.585 16.482 1.00 82.31 126 ASP A C 1
ATOM 1039 O O . ASP A 1 126 ? -15.312 -3.994 17.287 1.00 82.31 126 ASP A O 1
ATOM 1043 N N . SER A 1 127 ? -13.213 -3.374 16.871 1.00 77.38 127 SER A N 1
ATOM 1044 C CA . SER A 1 127 ? -12.774 -3.575 18.257 1.00 77.38 127 SER A CA 1
ATOM 1045 C C . SER A 1 127 ? -13.143 -2.430 19.198 1.00 77.38 127 SER A C 1
ATOM 1047 O O . SER A 1 127 ? -13.144 -2.617 20.422 1.00 77.38 127 SER A O 1
ATOM 1049 N N . VAL A 1 128 ? -13.440 -1.246 18.656 1.00 76.38 128 VAL A N 1
ATOM 1050 C CA . VAL A 1 128 ? -13.894 -0.108 19.448 1.00 76.38 128 VAL A CA 1
ATOM 1051 C C . VAL A 1 128 ? -15.333 -0.396 19.861 1.00 76.38 128 VAL A C 1
ATOM 1053 O O . VAL A 1 128 ? -16.271 -0.233 19.089 1.00 76.38 128 VAL A O 1
ATOM 1056 N N . LEU A 1 129 ? -15.510 -0.857 21.102 1.00 71.12 129 LEU A N 1
ATOM 1057 C CA . LEU A 1 129 ? -16.837 -1.066 21.674 1.00 71.12 129 LEU A CA 1
ATOM 1058 C C . LEU A 1 129 ? -17.616 0.247 21.622 1.00 71.12 129 LEU A C 1
ATOM 1060 O O . LEU A 1 129 ? -17.219 1.234 22.246 1.00 71.12 129 LEU A O 1
ATOM 1064 N N . ASP A 1 130 ? -18.729 0.233 20.892 1.00 75.62 130 ASP A N 1
ATOM 1065 C CA . ASP A 1 130 ? -19.569 1.409 20.737 1.00 75.62 130 ASP A CA 1
ATOM 1066 C C . ASP A 1 130 ? -20.011 1.938 22.110 1.00 75.62 130 ASP A C 1
ATOM 1068 O O . ASP A 1 130 ? -20.345 1.193 23.042 1.00 75.62 130 ASP A O 1
ATOM 1072 N N . THR A 1 131 ? -20.017 3.259 22.234 1.00 72.62 131 THR A N 1
ATOM 1073 C CA . THR A 1 131 ? -20.363 3.968 23.469 1.00 72.62 131 THR A CA 1
ATOM 1074 C C . THR A 1 131 ? -21.783 3.607 23.913 1.00 72.62 131 THR A C 1
ATOM 1076 O O . THR A 1 131 ? -22.065 3.509 25.109 1.00 72.62 131 THR A O 1
ATOM 1079 N N . GLU A 1 132 ? -22.674 3.358 22.949 1.00 80.06 132 GLU A N 1
ATOM 1080 C CA . GLU A 1 132 ? -24.037 2.886 23.190 1.00 80.06 132 GLU A CA 1
ATOM 1081 C C . GLU A 1 132 ? -24.064 1.458 23.759 1.00 80.06 132 GLU A C 1
ATOM 1083 O O . GLU A 1 132 ? -24.792 1.188 24.718 1.00 80.06 132 GLU A O 1
ATOM 1088 N N . PHE A 1 133 ? -23.211 0.562 23.252 1.00 79.19 133 PHE A N 1
ATOM 1089 C CA . PHE A 1 133 ? -23.077 -0.797 23.776 1.00 79.19 133 PHE A CA 1
ATOM 1090 C C . PHE A 1 133 ? -22.563 -0.799 25.220 1.00 79.19 133 PHE A C 1
ATOM 1092 O O . PHE A 1 133 ? -23.122 -1.498 26.067 1.00 79.19 133 PHE A O 1
ATOM 1099 N N . LEU A 1 134 ? -21.543 0.007 25.532 1.00 79.31 134 LEU A N 1
ATOM 1100 C CA . LEU A 1 134 ? -21.035 0.140 26.901 1.00 79.31 134 LEU A CA 1
ATOM 1101 C C . LEU A 1 134 ? -22.106 0.693 27.845 1.00 79.31 134 LEU A C 1
ATOM 1103 O O . LEU A 1 134 ? -22.314 0.146 28.925 1.00 79.31 134 LEU A O 1
ATOM 1107 N N . LYS A 1 135 ? -22.837 1.730 27.428 1.00 78.81 135 LYS A N 1
ATOM 1108 C CA . LYS A 1 135 ? -23.883 2.356 28.247 1.00 78.81 135 LYS A CA 1
ATOM 1109 C C . LYS A 1 135 ? -25.060 1.420 28.536 1.00 78.81 135 LYS A C 1
ATOM 1111 O O . LYS A 1 135 ? -25.628 1.486 29.622 1.00 78.81 135 LYS A O 1
ATOM 1116 N N . ASN A 1 136 ? -25.421 0.562 27.583 1.00 84.81 136 ASN A N 1
ATOM 1117 C CA . ASN A 1 136 ? -26.557 -0.349 27.725 1.00 84.81 136 ASN A CA 1
ATOM 1118 C C . ASN A 1 136 ? -26.214 -1.640 28.484 1.00 84.81 136 ASN A C 1
ATOM 1120 O O . ASN A 1 136 ? -27.117 -2.268 29.031 1.00 84.81 136 ASN A O 1
ATOM 1124 N N . ASN A 1 137 ? -24.939 -2.039 28.531 1.00 81.81 137 ASN A N 1
ATOM 1125 C CA . ASN A 1 137 ? -24.528 -3.318 29.123 1.00 81.81 137 ASN A CA 1
ATOM 1126 C C . ASN A 1 137 ? -23.686 -3.190 30.403 1.00 81.81 137 ASN A C 1
ATOM 1128 O O . ASN A 1 137 ? -23.561 -4.169 31.138 1.00 81.81 137 ASN A O 1
ATOM 1132 N N . PHE A 1 138 ? -23.098 -2.026 30.695 1.00 84.38 138 PHE A N 1
ATOM 1133 C CA . PHE A 1 138 ? -22.246 -1.839 31.871 1.00 84.38 138 PHE A CA 1
ATOM 1134 C C . PHE A 1 138 ? -23.045 -1.269 33.056 1.00 84.38 138 PHE A C 1
ATOM 1136 O O . PHE A 1 138 ? -23.580 -0.165 32.982 1.00 84.38 138 PHE A O 1
ATOM 1143 N N . LEU A 1 139 ? -23.104 -2.009 34.170 1.00 86.62 139 LEU A N 1
ATOM 1144 C CA . LEU A 1 139 ? -23.731 -1.585 35.428 1.00 86.62 139 LEU A CA 1
ATOM 1145 C C . LEU A 1 139 ? -22.724 -1.725 36.577 1.00 86.62 139 LEU A C 1
ATOM 1147 O O . LEU A 1 139 ? -22.235 -2.822 36.839 1.00 86.62 139 LEU A O 1
ATOM 1151 N N . GLN A 1 140 ? -22.457 -0.629 37.291 1.00 85.56 140 GLN A N 1
ATOM 1152 C CA . GLN A 1 140 ? -21.685 -0.633 38.536 1.00 85.56 140 GLN A CA 1
ATOM 1153 C C . GLN A 1 140 ? -22.646 -0.496 39.725 1.00 85.56 140 GLN A C 1
ATOM 1155 O O . GLN A 1 140 ? -23.370 0.494 39.824 1.00 85.56 140 GLN A O 1
ATOM 1160 N N . LEU A 1 141 ? -22.664 -1.494 40.613 1.00 88.75 141 LEU A N 1
ATOM 1161 C CA . LEU A 1 141 ? -23.441 -1.484 41.853 1.00 88.75 141 LEU A CA 1
ATOM 1162 C C . LEU A 1 141 ? -22.483 -1.441 43.041 1.00 88.75 141 LEU A C 1
ATOM 1164 O O . LEU A 1 141 ? -21.807 -2.425 43.331 1.00 88.75 141 LEU A O 1
ATOM 1168 N N . ASP A 1 142 ? -22.491 -0.321 43.749 1.00 83.19 142 ASP A N 1
ATOM 1169 C CA . ASP A 1 142 ? -21.707 -0.138 44.961 1.00 83.19 142 ASP A CA 1
ATOM 1170 C C . ASP A 1 142 ? -22.631 -0.177 46.187 1.00 83.19 142 ASP A C 1
ATOM 1172 O O . ASP A 1 142 ? -23.456 0.714 46.397 1.00 83.19 142 ASP A O 1
ATOM 1176 N N . VAL A 1 143 ? -22.522 -1.242 46.991 1.00 87.44 143 VAL A N 1
ATOM 1177 C CA . VAL A 1 143 ? -23.332 -1.442 48.204 1.00 87.44 143 VAL A CA 1
ATOM 1178 C C . VAL A 1 143 ? -22.497 -1.116 49.436 1.00 87.44 143 VAL A C 1
ATOM 1180 O O . VAL A 1 143 ? -21.512 -1.794 49.725 1.00 87.44 143 VAL A O 1
ATOM 1183 N N . PHE A 1 144 ? -22.931 -0.115 50.201 1.00 84.56 144 PHE A N 1
ATOM 1184 C CA . PHE A 1 144 ? -22.293 0.280 51.454 1.00 84.56 144 PHE A CA 1
ATOM 1185 C C . PHE A 1 144 ? -23.324 0.455 52.570 1.00 84.56 144 PHE A C 1
ATOM 1187 O O . PHE A 1 144 ? -24.476 0.817 52.332 1.00 84.56 144 PHE A O 1
ATOM 1194 N N . HIS A 1 145 ? -22.894 0.215 53.808 1.00 80.12 145 HIS A N 1
ATOM 1195 C CA . HIS A 1 145 ? -23.694 0.521 54.989 1.00 80.12 145 HIS A CA 1
ATOM 1196 C C . HIS A 1 145 ? -23.653 2.025 55.271 1.00 80.12 145 HIS A C 1
ATOM 1198 O O . HIS A 1 145 ? -22.571 2.598 55.387 1.00 80.12 145 HIS A O 1
ATOM 1204 N N . ASN A 1 146 ? -24.829 2.645 55.410 1.00 77.38 146 ASN A N 1
ATOM 1205 C CA . ASN A 1 146 ? -24.952 4.083 55.666 1.00 77.38 146 ASN A CA 1
ATOM 1206 C C . ASN A 1 146 ? -24.398 4.471 57.052 1.00 77.38 146 ASN A C 1
ATOM 1208 O O . ASN A 1 146 ? -23.817 5.536 57.222 1.00 77.38 146 ASN A O 1
ATOM 1212 N N . GLU A 1 147 ? -24.521 3.572 58.035 1.00 80.38 147 GLU A N 1
ATOM 1213 C CA . GLU A 1 147 ? -24.016 3.754 59.396 1.00 80.38 147 GLU A CA 1
ATOM 1214 C C . GLU A 1 147 ? -23.492 2.427 59.964 1.00 80.38 147 GLU A C 1
ATOM 1216 O O . GLU A 1 147 ? -23.973 1.346 59.616 1.00 80.38 147 GLU A O 1
ATOM 1221 N N . LYS A 1 148 ? -22.506 2.495 60.869 1.00 68.94 148 LYS A N 1
ATOM 1222 C CA . LYS A 1 148 ? -21.975 1.326 61.596 1.00 68.94 148 LYS A CA 1
ATOM 1223 C C . LYS A 1 148 ? -22.894 0.941 62.761 1.00 68.94 148 LYS A C 1
ATOM 1225 O O . LYS A 1 148 ? -22.474 0.957 63.915 1.00 68.94 148 LYS A O 1
ATOM 1230 N N . GLY A 1 149 ? -24.149 0.630 62.460 1.00 70.12 149 GLY A N 1
ATOM 1231 C CA . GLY A 1 149 ? -25.144 0.183 63.430 1.00 70.12 149 GLY A CA 1
ATOM 1232 C C . GLY A 1 149 ? -25.679 -1.191 63.053 1.00 70.12 149 GLY A C 1
ATOM 1233 O O . GLY A 1 149 ? -26.016 -1.426 61.895 1.00 70.12 149 GLY A O 1
ATOM 1234 N N . TYR A 1 150 ? -25.750 -2.102 64.021 1.00 74.19 150 TYR A N 1
ATOM 1235 C CA . TYR A 1 150 ? -26.525 -3.332 63.893 1.00 74.19 150 TYR A CA 1
ATOM 1236 C C . TYR A 1 150 ? -27.804 -3.162 64.713 1.00 74.19 150 TYR A C 1
ATOM 1238 O O . TYR A 1 150 ? -27.752 -2.760 65.874 1.00 74.19 150 TYR A O 1
ATOM 1246 N N . GLU A 1 151 ? -28.958 -3.435 64.113 1.00 79.06 151 GLU A N 1
ATOM 1247 C CA . GLU A 1 151 ? -30.224 -3.446 64.840 1.00 79.06 151 GLU A CA 1
ATOM 1248 C C . GLU A 1 151 ? -30.425 -4.839 65.448 1.00 79.06 151 GLU A C 1
ATOM 1250 O O . GLU A 1 151 ? -30.479 -5.840 64.732 1.00 79.06 151 GLU A O 1
ATOM 1255 N N . GLN A 1 152 ? -30.484 -4.919 66.780 1.00 73.62 152 GLN A N 1
ATOM 1256 C CA . GLN A 1 152 ? -30.722 -6.169 67.498 1.00 73.62 152 GLN A CA 1
ATOM 1257 C C . GLN A 1 152 ? -32.109 -6.137 68.149 1.00 73.62 152 GLN A C 1
ATOM 1259 O O . GLN A 1 152 ? -32.322 -5.454 69.148 1.00 73.62 152 GLN A O 1
ATOM 1264 N N . VAL A 1 153 ? -33.055 -6.908 67.610 1.00 78.88 153 VAL A N 1
ATOM 1265 C CA . VAL A 1 153 ? -34.399 -7.052 68.190 1.00 78.88 153 VAL A CA 1
ATOM 1266 C C . VAL A 1 153 ? -34.393 -8.231 69.167 1.00 78.88 153 VAL A C 1
ATOM 1268 O O . VAL A 1 153 ? -34.189 -9.373 68.757 1.00 78.88 153 VAL A O 1
ATOM 1271 N N . THR A 1 154 ? -34.608 -7.973 70.463 1.00 74.94 154 THR A N 1
ATOM 1272 C CA . THR A 1 154 ? -34.703 -9.019 71.502 1.00 74.94 154 THR A CA 1
ATOM 1273 C C . THR A 1 154 ? -36.060 -8.972 72.201 1.00 74.94 154 THR A C 1
ATOM 1275 O O . THR A 1 154 ? -36.547 -7.905 72.567 1.00 74.94 154 THR A O 1
ATOM 1278 N N . GLN A 1 155 ? -36.693 -10.134 72.375 1.00 68.81 155 GLN A N 1
ATOM 1279 C CA . GLN A 1 155 ? -37.949 -10.267 73.114 1.00 68.81 155 GLN A CA 1
ATOM 1280 C C . GLN A 1 155 ? -37.642 -10.565 74.583 1.00 68.81 155 GLN A C 1
ATOM 1282 O O . GLN A 1 155 ? -36.962 -11.543 74.891 1.00 68.81 155 GLN A O 1
ATOM 1287 N N . GLN A 1 156 ? -38.142 -9.728 75.492 1.00 76.38 156 GLN A N 1
ATOM 1288 C CA . GLN A 1 156 ? -38.011 -9.933 76.935 1.00 76.38 156 GLN A CA 1
ATOM 1289 C C . GLN A 1 156 ? -39.313 -10.510 77.501 1.00 76.38 156 GLN A C 1
ATOM 1291 O O . GLN A 1 156 ? -40.396 -9.992 77.233 1.00 76.38 156 GLN A O 1
ATOM 1296 N N . ALA A 1 157 ? -39.216 -11.589 78.282 1.00 72.88 157 ALA A N 1
ATOM 1297 C CA . ALA A 1 157 ? -40.372 -12.211 78.922 1.00 72.88 157 ALA A CA 1
ATOM 1298 C C . ALA A 1 157 ? -40.933 -11.299 80.027 1.00 72.88 157 ALA A C 1
ATOM 1300 O O . ALA A 1 157 ? -40.221 -10.930 80.957 1.00 72.88 157 ALA A O 1
ATOM 1301 N N . THR A 1 158 ? -42.220 -10.957 79.937 1.00 71.75 158 THR A N 1
ATOM 1302 C CA . THR A 1 158 ? -42.892 -10.001 80.838 1.00 71.75 158 THR A CA 1
ATOM 1303 C C . THR A 1 158 ? -43.053 -10.513 82.275 1.00 71.75 158 THR A C 1
ATOM 1305 O O . THR A 1 158 ? -43.268 -9.717 83.184 1.00 71.75 158 THR A O 1
ATOM 1308 N N . TYR A 1 159 ? -42.943 -11.826 82.508 1.00 72.62 159 TYR A N 1
ATOM 1309 C CA . TYR A 1 159 ? -43.175 -12.432 83.818 1.00 72.62 159 TYR A CA 1
ATOM 1310 C C . TYR A 1 159 ? -42.086 -13.454 84.154 1.00 72.62 159 TYR A C 1
ATOM 1312 O O . TYR A 1 159 ? -41.919 -14.453 83.456 1.00 72.62 159 TYR A O 1
ATOM 1320 N N . ASN A 1 160 ? -41.328 -13.190 85.219 1.00 80.69 160 ASN A N 1
ATOM 1321 C CA . ASN A 1 160 ? -40.260 -14.065 85.699 1.00 80.69 160 ASN A CA 1
ATOM 1322 C C . ASN A 1 160 ? -40.750 -14.880 86.907 1.00 80.69 160 ASN A C 1
ATOM 1324 O O . ASN A 1 160 ? -41.578 -14.419 87.689 1.00 80.69 160 ASN A O 1
ATOM 1328 N N . VAL A 1 161 ? -40.181 -16.065 87.110 1.00 84.75 161 VAL A N 1
ATOM 1329 C CA . VAL A 1 161 ? -40.444 -16.942 88.259 1.00 84.75 161 VAL A CA 1
ATOM 1330 C C . VAL A 1 161 ? -40.219 -16.209 89.591 1.00 84.75 161 VAL A C 1
ATOM 1332 O O . VAL A 1 161 ? -40.950 -16.425 90.552 1.00 84.75 161 VAL A O 1
ATOM 1335 N N . PHE A 1 162 ? -39.261 -15.278 89.639 1.00 85.44 162 PHE A N 1
ATOM 1336 C CA . PHE A 1 162 ? -39.043 -14.428 90.813 1.00 85.44 162 PHE A CA 1
ATOM 1337 C C . PHE A 1 162 ? -40.234 -13.504 91.120 1.00 85.44 162 PHE A C 1
ATOM 1339 O O . PHE A 1 162 ? -40.595 -13.347 92.283 1.00 85.44 162 PHE A O 1
ATOM 1346 N N . ALA A 1 163 ? -40.869 -12.931 90.090 1.00 86.69 163 ALA A N 1
ATOM 1347 C CA . ALA A 1 163 ? -42.055 -12.090 90.261 1.00 86.69 163 ALA A CA 1
ATOM 1348 C C . ALA A 1 163 ? -43.231 -12.913 90.815 1.00 86.69 163 ALA A C 1
ATOM 1350 O O . ALA A 1 163 ? -43.866 -12.494 91.778 1.00 86.69 163 ALA A O 1
ATOM 1351 N N . LEU A 1 164 ? -43.421 -14.137 90.307 1.00 88.44 164 LEU A N 1
ATOM 1352 C CA . LEU A 1 164 ? -44.423 -15.078 90.819 1.00 88.44 164 LEU A CA 1
ATOM 1353 C C . LEU A 1 164 ? -44.229 -15.400 92.306 1.00 88.44 164 LEU A C 1
ATOM 1355 O O . LEU A 1 164 ? -45.182 -15.382 93.083 1.00 88.44 164 LEU A O 1
ATOM 1359 N N . PHE A 1 165 ? -42.993 -15.681 92.723 1.00 92.19 165 PHE A N 1
ATOM 1360 C CA . PHE A 1 165 ? -42.703 -15.960 94.129 1.00 92.19 165 PHE A CA 1
ATOM 1361 C C . PHE A 1 165 ? -42.886 -14.735 95.031 1.00 92.19 165 PHE A C 1
ATOM 1363 O O . PHE A 1 165 ? -43.284 -14.894 96.184 1.00 92.19 165 PHE A O 1
ATOM 1370 N N . CYS A 1 166 ? -42.631 -13.528 94.521 1.00 91.94 166 CYS A N 1
ATOM 1371 C CA . CYS A 1 166 ? -42.833 -12.289 95.266 1.00 91.94 166 CYS A CA 1
ATOM 1372 C C . CYS A 1 166 ? -44.322 -12.053 95.575 1.00 91.94 166 CYS A C 1
ATOM 1374 O O . CYS A 1 166 ? -44.670 -11.774 96.723 1.00 91.94 166 CYS A O 1
ATOM 1376 N N . ASP A 1 167 ? -45.201 -12.278 94.594 1.00 93.50 167 ASP A N 1
ATOM 1377 C CA . ASP A 1 167 ? -46.655 -12.150 94.763 1.00 93.50 167 ASP A CA 1
ATOM 1378 C C . ASP A 1 167 ? -47.210 -13.174 95.779 1.00 93.50 167 ASP A C 1
ATOM 1380 O O . ASP A 1 167 ? -48.015 -12.840 96.658 1.00 93.50 167 ASP A O 1
ATOM 1384 N N . ILE A 1 168 ? -46.735 -14.425 95.722 1.00 93.69 168 ILE A N 1
ATOM 1385 C CA . ILE A 1 168 ? -47.115 -15.477 96.681 1.00 93.69 168 ILE A CA 1
ATOM 1386 C C . ILE A 1 168 ? -46.605 -15.139 98.090 1.00 93.69 168 ILE A C 1
ATOM 1388 O O . ILE A 1 168 ? -47.354 -15.218 99.064 1.00 93.69 168 ILE A O 1
ATOM 1392 N N . GLY A 1 169 ? -45.343 -14.726 98.216 1.00 91.25 169 GLY A N 1
ATOM 1393 C CA . GLY A 1 169 ? -44.752 -14.359 99.503 1.00 91.25 169 GLY A CA 1
ATOM 1394 C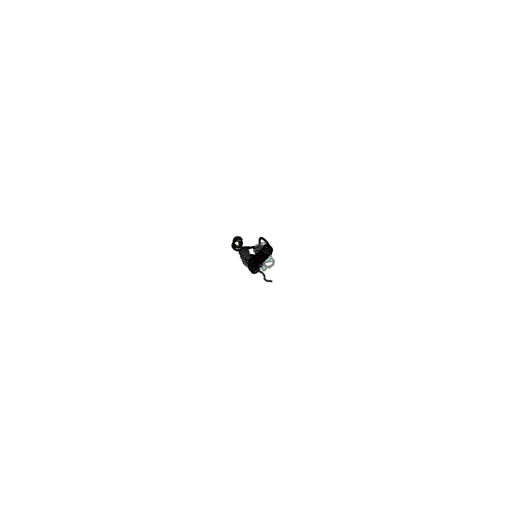 C . GLY A 1 169 ? -45.464 -13.176 100.163 1.00 91.25 169 GLY A C 1
ATOM 1395 O O . GLY A 1 169 ? -45.744 -13.220 101.361 1.00 91.25 169 GLY A O 1
ATOM 1396 N N . GLY A 1 170 ? -45.818 -12.151 99.381 1.00 92.62 170 GLY A N 1
ATOM 1397 C CA . GLY A 1 170 ? -46.537 -10.974 99.872 1.00 92.62 170 GLY A CA 1
ATOM 1398 C C . GLY A 1 170 ? -47.925 -11.310 100.420 1.00 92.62 170 GLY A C 1
ATOM 1399 O O . GLY A 1 170 ? -48.287 -10.866 101.511 1.00 92.62 170 GLY A O 1
ATOM 1400 N N . THR A 1 171 ? -48.687 -12.148 99.711 1.00 94.69 171 THR A N 1
ATOM 1401 C CA . THR A 1 171 ? -50.031 -12.558 100.154 1.00 94.69 171 THR A CA 1
ATOM 1402 C C . THR A 1 171 ? -49.991 -13.460 101.389 1.00 94.69 171 THR A C 1
ATOM 1404 O O . THR A 1 171 ? -50.766 -13.249 102.321 1.00 94.69 171 THR A O 1
ATOM 1407 N N . MET A 1 172 ? -49.056 -14.412 101.468 1.00 94.50 172 MET A N 1
ATOM 1408 C CA . MET A 1 172 ? -48.910 -15.266 102.655 1.00 94.50 172 MET A CA 1
ATOM 1409 C C . MET A 1 172 ? -48.445 -14.492 103.895 1.00 94.50 172 MET A C 1
ATOM 1411 O O . MET A 1 172 ? -48.953 -14.732 104.992 1.00 94.50 172 MET A O 1
ATOM 1415 N N . ALA A 1 173 ? -47.519 -13.540 103.735 1.00 93.75 173 ALA A N 1
ATOM 1416 C CA . ALA A 1 173 ? -47.063 -12.687 104.831 1.00 93.75 173 ALA A CA 1
ATOM 1417 C C . ALA A 1 173 ? -48.204 -11.831 105.407 1.00 93.75 173 ALA A C 1
ATOM 1419 O O . ALA A 1 173 ? -48.300 -11.679 106.626 1.00 93.75 173 ALA A O 1
ATOM 1420 N N . LEU A 1 174 ? -49.106 -11.332 104.552 1.00 92.75 174 LEU A N 1
ATOM 1421 C CA . LEU A 1 174 ? -50.286 -10.580 104.981 1.00 92.75 174 LEU A CA 1
ATOM 1422 C C . LEU A 1 174 ? -51.220 -11.433 105.856 1.00 92.75 174 LEU A C 1
ATOM 1424 O O . LEU A 1 174 ? -51.646 -10.983 106.920 1.00 92.75 174 LEU A O 1
ATOM 1428 N N . PHE A 1 175 ? -51.496 -12.677 105.449 1.00 92.50 175 PHE A N 1
ATOM 1429 C CA . PHE A 1 175 ? -52.329 -13.598 106.233 1.00 92.50 175 PHE A CA 1
ATOM 1430 C C . PHE A 1 175 ? -51.696 -13.968 107.579 1.00 92.50 175 PHE A C 1
ATOM 1432 O O . PHE A 1 175 ? -52.390 -13.999 108.596 1.00 92.50 175 PHE A O 1
ATOM 1439 N N . LEU A 1 176 ? -50.382 -14.200 107.611 1.00 92.94 176 LEU A N 1
ATOM 1440 C CA . LEU A 1 176 ? -49.651 -14.447 108.857 1.00 92.94 176 LEU A CA 1
ATOM 1441 C C . LEU A 1 176 ? -49.695 -13.237 109.797 1.00 92.94 176 LEU A C 1
ATOM 1443 O O . LEU A 1 176 ? -49.963 -13.402 110.985 1.00 92.94 176 LEU A O 1
ATOM 1447 N N . GLY A 1 177 ? -49.495 -12.025 109.273 1.00 93.62 177 GLY A N 1
ATOM 1448 C CA . GLY A 1 177 ? -49.594 -10.790 110.054 1.00 93.62 177 GLY A CA 1
ATOM 1449 C C . GLY A 1 177 ? -50.980 -10.596 110.674 1.00 93.62 177 GLY A C 1
ATOM 1450 O O . GLY A 1 177 ? -51.085 -10.285 111.860 1.00 93.62 177 GLY A O 1
ATOM 1451 N N . ALA A 1 178 ? -52.041 -10.861 109.906 1.00 93.69 178 ALA A N 1
ATOM 1452 C CA . ALA A 1 178 ? -53.412 -10.828 110.411 1.00 93.69 178 ALA A CA 1
ATOM 1453 C C . ALA A 1 178 ? -53.644 -11.878 111.514 1.00 93.69 178 ALA A C 1
ATOM 1455 O O . ALA A 1 178 ? -54.215 -11.559 112.553 1.00 93.69 178 ALA A O 1
ATOM 1456 N N . SER A 1 179 ? -53.138 -13.104 111.342 1.00 93.81 179 SER A N 1
ATOM 1457 C CA . SER A 1 179 ? -53.241 -14.155 112.363 1.00 93.81 179 SER A CA 1
ATOM 1458 C C . SER A 1 179 ? -52.539 -13.777 113.673 1.00 93.81 179 SER A C 1
ATOM 1460 O O . SER A 1 179 ? -53.088 -14.023 114.747 1.00 93.81 179 SER A O 1
ATOM 1462 N N . VAL A 1 180 ? -51.360 -13.149 113.618 1.00 94.44 180 VAL A N 1
ATOM 1463 C CA . VAL A 1 180 ? -50.655 -12.680 114.825 1.00 94.44 180 VAL A CA 1
ATOM 1464 C C . VAL A 1 180 ? -51.451 -11.583 115.532 1.00 94.44 180 VAL A C 1
ATOM 1466 O O . VAL A 1 180 ? -51.596 -11.636 116.751 1.00 94.44 180 VAL A O 1
ATOM 1469 N N . LEU A 1 181 ? -52.026 -10.639 114.780 1.00 93.56 181 LEU A N 1
ATOM 1470 C CA . LEU A 1 181 ? -52.912 -9.607 115.328 1.00 93.56 181 LEU A CA 1
ATOM 1471 C C . LEU A 1 181 ? -54.100 -10.218 116.083 1.00 93.56 181 LEU A C 1
ATOM 1473 O O . LEU A 1 181 ? -54.354 -9.830 117.221 1.00 93.56 181 LEU A O 1
ATOM 1477 N N . THR A 1 182 ? -54.761 -11.229 115.505 1.00 93.12 182 THR A N 1
ATOM 1478 C CA . THR A 1 182 ? -55.867 -11.926 116.189 1.00 93.12 182 THR A CA 1
ATOM 1479 C C . THR A 1 182 ? -55.418 -12.640 117.466 1.00 93.12 182 THR A C 1
ATOM 1481 O O . THR A 1 182 ? -56.159 -12.689 118.444 1.00 93.12 182 THR A O 1
ATOM 1484 N N . LEU A 1 183 ? -54.188 -13.167 117.500 1.00 92.44 183 LEU A N 1
ATOM 1485 C CA . LEU A 1 183 ? -53.644 -13.821 118.690 1.00 92.44 183 LEU A CA 1
ATOM 1486 C C . LEU A 1 183 ? -53.374 -12.810 119.815 1.00 92.44 183 LEU A C 1
ATOM 1488 O O . LEU A 1 183 ? -53.669 -13.090 120.976 1.00 92.44 183 LEU A O 1
ATOM 1492 N N . CYS A 1 184 ? -52.858 -11.625 119.472 1.00 93.12 184 CYS A N 1
ATOM 1493 C CA . CYS A 1 184 ? -52.693 -10.519 120.415 1.00 93.12 184 CYS A CA 1
ATOM 1494 C C . CYS A 1 184 ? -54.037 -10.060 120.997 1.00 93.12 184 CYS A C 1
ATOM 1496 O O . CYS A 1 184 ? -54.131 -9.836 122.200 1.00 93.12 184 CYS A O 1
ATOM 1498 N N . GLU A 1 185 ? -55.082 -9.973 120.172 1.00 94.00 185 GLU A N 1
ATOM 1499 C CA . GLU A 1 185 ? -56.429 -9.590 120.611 1.00 94.00 185 GLU A CA 1
ATOM 1500 C C . GLU A 1 185 ? -57.037 -10.617 121.584 1.00 94.00 185 GLU A C 1
ATOM 1502 O O . GLU A 1 185 ? -57.621 -10.246 122.602 1.00 94.00 185 GLU A O 1
ATOM 1507 N N . LEU A 1 186 ? -56.823 -11.918 121.344 1.00 91.56 186 LEU A N 1
ATOM 1508 C CA . LEU A 1 186 ? -57.231 -12.976 122.277 1.00 91.56 186 LEU A CA 1
ATOM 1509 C C . LEU A 1 186 ? -56.508 -12.888 123.630 1.00 91.56 186 LEU A C 1
ATOM 1511 O O . LEU A 1 186 ? -57.129 -13.116 124.672 1.00 91.56 186 LEU A O 1
ATOM 1515 N N . LEU A 1 187 ? -55.210 -12.571 123.630 1.00 91.56 187 LEU A N 1
ATOM 1516 C CA . LEU A 1 187 ? -54.438 -12.384 124.862 1.00 91.56 187 LEU A CA 1
ATOM 1517 C C . LEU A 1 187 ? -54.934 -11.171 125.656 1.00 91.56 187 LEU A C 1
ATOM 1519 O O . LEU A 1 187 ? -55.105 -11.278 126.871 1.00 91.56 187 LEU A O 1
ATOM 1523 N N . ASP A 1 188 ? -55.204 -10.054 124.979 1.00 92.06 188 ASP A N 1
ATOM 1524 C CA . ASP A 1 188 ? -55.720 -8.841 125.616 1.00 92.06 188 ASP A CA 1
ATOM 1525 C C . ASP A 1 188 ? -57.114 -9.076 126.224 1.00 92.06 188 ASP A C 1
ATOM 1527 O O . ASP A 1 188 ? -57.342 -8.787 127.400 1.00 92.06 188 ASP A O 1
ATOM 1531 N N . LEU A 1 189 ? -58.017 -9.741 125.491 1.00 93.12 189 LEU A N 1
ATOM 1532 C CA . LEU A 1 189 ? -59.334 -10.136 126.003 1.00 93.12 189 LEU A CA 1
ATOM 1533 C C . LEU A 1 189 ? -59.231 -11.029 127.252 1.00 93.12 189 LEU A C 1
ATOM 1535 O O . LEU A 1 189 ? -59.967 -10.837 128.224 1.00 93.12 189 LEU A O 1
ATOM 1539 N N . GLY A 1 190 ? -58.314 -12.001 127.239 1.00 90.06 190 GLY A N 1
ATOM 1540 C CA . GLY A 1 190 ? -58.081 -12.905 128.365 1.00 90.06 190 GLY A CA 1
ATOM 1541 C C . GLY A 1 190 ? -57.559 -12.184 129.609 1.00 90.06 190 GLY A C 1
ATOM 1542 O O . GLY A 1 190 ? -58.072 -12.404 130.710 1.00 90.06 190 GLY A O 1
ATOM 1543 N N . LEU A 1 191 ? -56.579 -11.291 129.440 1.00 90.19 191 LEU A N 1
ATOM 1544 C CA . LEU A 1 191 ? -56.035 -10.472 130.526 1.00 90.19 191 LEU A CA 1
ATOM 1545 C C . LEU A 1 191 ? -57.087 -9.510 131.083 1.00 90.19 191 LEU A C 1
ATOM 1547 O O . LEU A 1 191 ? -57.259 -9.434 132.300 1.00 90.19 191 LEU A O 1
ATOM 1551 N N . HIS A 1 192 ? -57.839 -8.833 130.213 1.00 90.38 192 HIS A N 1
ATOM 1552 C CA . HIS A 1 192 ? -58.914 -7.934 130.622 1.00 90.38 192 HIS A CA 1
ATOM 1553 C C . HIS A 1 192 ? -59.988 -8.670 131.436 1.00 90.38 192 HIS A C 1
ATOM 1555 O O . HIS A 1 192 ? -60.389 -8.204 132.504 1.00 90.38 192 HIS A O 1
ATOM 1561 N N . HIS A 1 193 ? -60.406 -9.862 130.993 1.00 87.31 193 HIS A N 1
ATOM 1562 C CA . HIS A 1 193 ? -61.371 -10.678 131.729 1.00 87.31 193 HIS A CA 1
ATOM 1563 C C . HIS A 1 193 ? -60.825 -11.164 133.084 1.00 87.31 193 HIS A C 1
ATOM 1565 O O . HIS A 1 193 ? -61.549 -11.145 134.081 1.00 87.31 193 HIS A O 1
ATOM 1571 N N . ALA A 1 194 ? -59.551 -11.566 133.153 1.00 85.88 194 ALA A N 1
ATOM 1572 C CA . ALA A 1 194 ? -58.912 -11.983 134.402 1.00 85.88 194 ALA A CA 1
ATOM 1573 C C . ALA A 1 194 ? -58.821 -10.834 135.424 1.00 85.88 194 ALA A C 1
ATOM 1575 O O . ALA A 1 194 ? -59.148 -11.033 136.595 1.00 85.88 194 ALA A O 1
ATOM 1576 N N . ILE A 1 195 ? -58.453 -9.625 134.981 1.00 86.25 195 ILE A N 1
ATOM 1577 C CA . ILE A 1 195 ? -58.414 -8.421 135.826 1.00 86.25 195 ILE A CA 1
ATOM 1578 C C . ILE A 1 195 ? -59.825 -8.053 136.295 1.00 86.25 195 ILE A C 1
ATOM 1580 O O . ILE A 1 195 ? -60.032 -7.833 137.488 1.00 86.25 195 ILE A O 1
ATOM 1584 N N . TYR A 1 196 ? -60.817 -8.053 135.401 1.00 84.44 196 TYR A N 1
ATOM 1585 C CA . TYR A 1 196 ? -62.212 -7.790 135.767 1.00 84.44 196 TYR A CA 1
ATOM 1586 C C . TYR A 1 196 ? -62.710 -8.760 136.851 1.00 84.44 196 TYR A C 1
ATOM 1588 O O . TYR A 1 196 ? -63.324 -8.338 137.831 1.00 84.44 196 TYR A O 1
ATOM 1596 N N . LYS A 1 197 ? -62.384 -10.053 136.732 1.00 79.50 197 LYS A N 1
ATOM 1597 C CA . LYS A 1 197 ? -62.799 -11.083 137.692 1.00 79.50 197 LYS A CA 1
ATOM 1598 C C . LYS A 1 197 ? -62.109 -10.956 139.056 1.00 79.50 197 LYS A C 1
ATOM 1600 O O . LYS A 1 197 ? -62.764 -11.174 140.069 1.00 79.50 197 LYS A O 1
ATOM 1605 N N . LEU A 1 198 ? -60.830 -10.571 139.097 1.00 78.12 198 LEU A N 1
ATOM 1606 C CA . LEU A 1 198 ? -60.113 -10.288 140.350 1.00 78.12 198 LEU A CA 1
ATOM 1607 C C . LEU A 1 198 ? -60.680 -9.043 141.049 1.00 78.12 198 LEU A C 1
ATOM 1609 O O . LEU A 1 198 ? -60.972 -9.082 142.238 1.00 78.12 198 LEU A O 1
ATOM 1613 N N . THR A 1 199 ? -60.960 -7.980 140.291 1.00 73.00 199 THR A N 1
ATOM 1614 C CA . THR A 1 199 ? -61.502 -6.725 140.846 1.00 73.00 199 THR A CA 1
ATOM 1615 C C . THR A 1 199 ? -62.951 -6.868 141.341 1.00 73.00 199 THR A C 1
ATOM 1617 O O . THR A 1 199 ? -63.374 -6.132 142.226 1.00 73.00 199 THR A O 1
ATOM 1620 N N . HIS A 1 200 ? -63.723 -7.819 140.799 1.00 69.31 200 HIS A N 1
ATOM 1621 C CA . HIS A 1 200 ? -65.085 -8.125 141.260 1.00 69.31 200 HIS A CA 1
ATOM 1622 C C . HIS A 1 200 ? -65.137 -9.207 142.358 1.00 69.31 200 HIS A C 1
ATOM 1624 O O . HIS A 1 200 ? -66.166 -9.357 143.010 1.00 69.31 200 HIS A O 1
ATOM 1630 N N . SER A 1 201 ? -64.046 -9.950 142.588 1.00 60.69 201 SER A N 1
ATOM 1631 C CA . SER A 1 201 ? -63.935 -10.928 143.683 1.00 60.69 201 SER A CA 1
ATOM 1632 C C . SER A 1 201 ? -63.517 -10.293 145.017 1.00 60.69 201 SER A C 1
ATOM 1634 O O . SER A 1 201 ? -63.794 -10.879 146.058 1.00 60.69 201 SER A O 1
ATOM 1636 N N . ASP A 1 202 ? -62.915 -9.099 144.994 1.00 60.19 202 ASP A N 1
ATOM 1637 C CA . ASP A 1 202 ? -62.497 -8.346 146.192 1.00 60.19 202 ASP A CA 1
ATOM 1638 C C . ASP A 1 202 ? -63.533 -7.290 146.640 1.00 60.19 202 ASP A C 1
ATOM 1640 O O . ASP A 1 202 ? -63.262 -6.440 147.486 1.00 60.19 202 ASP A O 1
ATOM 1644 N N . GLY A 1 203 ? -64.747 -7.341 146.084 1.00 60.06 203 GLY A N 1
ATOM 1645 C CA . GLY A 1 203 ? -65.851 -6.438 146.401 1.00 60.06 203 GLY A CA 1
ATOM 1646 C C . GLY A 1 203 ? -67.126 -7.187 146.768 1.00 60.06 203 GLY A C 1
ATOM 1647 O O . GLY A 1 203 ? -68.072 -7.130 145.996 1.00 60.06 203 GLY A O 1
ATOM 1648 N N . ILE A 1 204 ? -67.114 -7.911 147.897 1.00 51.53 204 ILE A N 1
ATOM 1649 C CA . ILE A 1 204 ? -68.194 -8.155 148.886 1.00 51.53 204 ILE A CA 1
ATOM 1650 C C . ILE A 1 204 ? -67.588 -9.067 149.975 1.00 51.53 204 ILE A C 1
ATOM 1652 O O . ILE A 1 204 ? -67.617 -10.292 149.868 1.00 51.53 204 ILE A O 1
ATOM 1656 N N . GLN A 1 205 ? -66.983 -8.450 150.992 1.00 40.59 205 GLN A N 1
ATOM 1657 C CA . GLN A 1 205 ? -67.252 -8.621 152.430 1.00 40.59 205 GLN A CA 1
ATOM 1658 C C . GLN A 1 205 ? -66.470 -7.561 153.205 1.00 40.59 205 GLN A C 1
ATOM 1660 O O . GLN A 1 205 ? -65.246 -7.451 152.981 1.00 40.59 205 GLN A O 1
#

Foldseek 3Di:
DDQDLLNVLCVLLDPVVVVVLVVLVVVLVVLLVVLVVVLVVLVVVLVVVLVVLCVQQVDPVNLVVCVVVVPPVSPDDSVVVSVVSNVVSCVVSVVPRSCVVSPCVSVVVSVVSVVVNVVSVVVNVVPPQDPVNCVVPDDDDDDDDPDPDDDDDDDDDPDDPVNVVVVVVVVVVVVVVVVVVVVVVVVVVVVVVVVVVVVVVPPDD

pLDDT: mean 86.13, std 8.66, range [40.59, 95.75]

InterPro domains:
  IPR001873 Epithelial sodium channel [PF00858] (133-188)
  IPR001873 Epithelial sodium channel [PR01078] (135-155)
  IPR001873 Epithelial sodium channel [PR01078] (155-169)
  IPR001873 Epithelial sodium channel [PR01078] (169-185)
  IP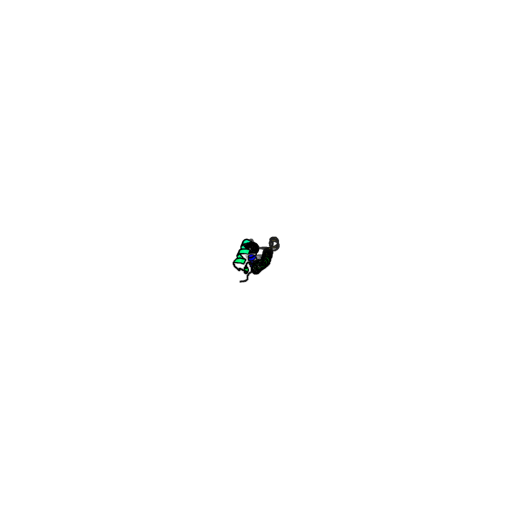R001873 Epithelial sodium channel [PTHR11690] (107-191)

Secondary structure (DSSP, 8-state):
----HHHHHHHHHSHHHHHHHHHHHHHHHHHHHHHHHHHHHHHHHHHHHHHHHHHHHS-HHHHHHHHHTT--TTSS-HHHHHHHHHHHHHHHHHHT-HHHHHTTHHHHHHHHHHHHHHHHHHHHHHHS--HHHHHHH--------SSS------PPPS--HHHHHHHHHHHHHHHHHHHHHHHHHHHHHHHHHHHHHHHHHSS--

Radius of gyration: 67.94 Å; chains: 1; bounding box: 110×29×207 Å